Protein AF-A0A157SRA6-F1 (afdb_monomer_lite)

Foldseek 3Di:
DDDPAAEDEPVRCVVPVPVVVVVLQVSQKHFYDYPNHTDDMDGALLNCLPPVCCVVVDPCLQLLNVLLVVLVVVCVVDPHLCPQPPPVPQPDDLLLLLQLVLLCQFAVQPDLVSSLVCCLRPVSSVVSSPHRSNDDDDDSVSSRVSNVVSLLAPSSLVSNVSSCPDPSSVVDPNTDGDVVSSVVSVVRNPDDPPPDPDDDDDDDDDDDDDDDDDDDDDDDDDDDDDDDDDDDDDDDDDDDDDDDDDDDDDPDDDDDDDD

Secondary structure (DSSP, 8-state):
-----EEEEHHHHHHSHHHHHHHHHHHSEEEEEETTEEEEEEE-HHHHHHH-GGGGGS-TT-HHHHHHHHHHHHHHHSS-TTGGGGGG--SS-HHHHHHHHHHHHHHT---HHHHHHHHHH-HHHHHHHT--TTSPPPPHHHHHHHHHHHTTSHHHHHHHHHHHHSHHHHH-SS----HHHHHHHHHHTTS-TT--S--------------------------------------------------------------

pLDDT: mean 70.53, std 24.24, range [26.33, 96.31]

InterPro domains:
  IPR008490 Transposase InsH, N-terminal [PF05598] (54-133)
  IPR036165 YefM-like superfamily [SSF143120] (6-58)

Sequence (259 aa):
MKMDCNTVSVSELNGDTSKILDRVQAAQCIKVTKNGQLCAYVISPARLQRDREYLNYIPATDPLFLLRDALEFQLSKENDPWREVADLGLAVSPRYLAHALLLQLLYSIPSLESLYRQIGVNMAFREFVGIDSGLSLWPYPQFERGAQILCRTRIMVRLGEFALSHPAVCADKELRINESLLDGWRKQGTTDLTQSTSSGVAGSQAESRPLLSLPKPKSKSKPKKKSASGLCDAVAQPPVAVKDGASLQPVIGRYVASR

Radius of gyration: 27.85 Å; chains: 1; bounding box: 86×44×70 Å

Structure (mmCIF, N/CA/C/O backbone):
data_AF-A0A157SRA6-F1
#
_entry.id   AF-A0A157SRA6-F1
#
loop_
_atom_site.group_PDB
_atom_site.id
_atom_site.type_symbol
_atom_site.label_atom_id
_atom_site.label_alt_id
_atom_site.label_comp_id
_atom_site.label_asym_id
_atom_site.label_entity_id
_atom_site.label_seq_id
_atom_site.pdbx_PDB_ins_code
_atom_site.Cartn_x
_atom_site.Cartn_y
_atom_site.Cartn_z
_atom_site.occupancy
_atom_site.B_iso_or_equiv
_atom_site.auth_seq_id
_atom_site.auth_comp_id
_atom_site.auth_asym_id
_atom_site.auth_atom_id
_atom_site.pdbx_PDB_model_num
ATOM 1 N N . MET A 1 1 ? -3.127 -11.154 30.070 1.00 40.56 1 MET A N 1
ATOM 2 C CA . MET A 1 1 ? -2.338 -9.908 30.211 1.00 40.56 1 MET A CA 1
ATOM 3 C C . MET A 1 1 ? -3.246 -8.810 30.747 1.00 40.56 1 MET A C 1
ATOM 5 O O . MET A 1 1 ? -4.312 -8.610 30.179 1.00 40.56 1 MET A O 1
ATOM 9 N N . LYS A 1 2 ? -2.891 -8.139 31.852 1.00 37.72 2 LYS A N 1
ATOM 10 C CA . LYS A 1 2 ? -3.606 -6.928 32.289 1.00 37.72 2 LYS A CA 1
ATOM 11 C C . LYS A 1 2 ? -3.164 -5.786 31.376 1.00 37.72 2 LYS A C 1
ATOM 13 O O . LYS A 1 2 ? -1.984 -5.462 31.334 1.00 37.72 2 LYS A O 1
ATOM 18 N N . MET A 1 3 ? -4.092 -5.256 30.587 1.00 53.28 3 MET A N 1
ATOM 19 C CA . MET A 1 3 ? -3.858 -4.042 29.816 1.00 53.28 3 MET A CA 1
ATOM 20 C C . MET A 1 3 ? -4.147 -2.852 30.724 1.00 53.28 3 MET A C 1
ATOM 22 O O . MET A 1 3 ? -5.287 -2.672 31.150 1.00 53.28 3 MET A O 1
ATOM 26 N N . ASP A 1 4 ? -3.128 -2.050 31.016 1.00 54.44 4 ASP A N 1
ATOM 27 C CA . ASP A 1 4 ? -3.301 -0.761 31.684 1.00 54.44 4 ASP A CA 1
ATOM 28 C C . ASP A 1 4 ? -3.888 0.222 30.664 1.00 54.44 4 ASP A C 1
ATOM 30 O O . ASP A 1 4 ? -3.178 0.946 29.968 1.00 54.44 4 ASP A O 1
ATOM 34 N N . CYS A 1 5 ? -5.204 0.146 30.477 1.00 62.84 5 CYS A N 1
ATOM 35 C CA . CYS A 1 5 ? -5.954 0.956 29.527 1.00 62.84 5 CYS A CA 1
ATOM 36 C C . CYS A 1 5 ? -6.926 1.867 30.278 1.00 62.84 5 CYS A C 1
ATOM 38 O O . CYS A 1 5 ? -7.791 1.404 31.029 1.00 62.84 5 CYS A O 1
ATOM 40 N N . ASN A 1 6 ? -6.817 3.172 30.033 1.00 76.81 6 ASN A N 1
ATOM 41 C CA . ASN A 1 6 ? -7.792 4.140 30.524 1.00 76.81 6 ASN A CA 1
ATOM 42 C C . ASN A 1 6 ? -9.168 3.830 29.925 1.00 76.81 6 ASN A C 1
ATOM 44 O O . ASN A 1 6 ? -9.255 3.443 28.763 1.00 76.81 6 ASN A O 1
ATOM 48 N N . THR A 1 7 ? -10.236 3.985 30.707 1.00 82.31 7 THR A N 1
ATOM 49 C CA . THR A 1 7 ? -11.606 3.699 30.253 1.00 82.31 7 THR A CA 1
ATOM 50 C C . THR A 1 7 ? -12.334 4.991 29.900 1.00 82.31 7 THR A C 1
ATOM 52 O O . THR A 1 7 ? -12.243 5.964 30.641 1.00 82.31 7 THR A O 1
ATOM 55 N N . VAL A 1 8 ? -13.043 4.990 28.774 1.00 85.88 8 VAL A N 1
ATOM 56 C CA . VAL A 1 8 ? -13.812 6.118 28.233 1.00 85.88 8 VAL A CA 1
ATOM 57 C C . VAL A 1 8 ? -15.184 5.610 27.794 1.00 85.88 8 VAL A C 1
ATOM 59 O O . VAL A 1 8 ? -15.298 4.494 27.285 1.00 85.88 8 VAL A O 1
ATOM 62 N N . SER A 1 9 ? -16.239 6.401 27.988 1.00 86.69 9 SER A N 1
ATOM 63 C CA . SER A 1 9 ? -17.582 6.006 27.542 1.00 86.69 9 SER A CA 1
ATOM 64 C C . SER A 1 9 ? -17.807 6.283 26.046 1.00 86.69 9 SER A C 1
ATOM 66 O O . SER A 1 9 ? -17.190 7.176 25.476 1.00 86.69 9 SER A O 1
ATOM 68 N N . VAL A 1 10 ? -18.725 5.569 25.386 1.00 87.06 10 VAL A N 1
ATOM 69 C CA . VAL A 1 10 ? -19.091 5.838 23.977 1.00 87.06 10 VAL A CA 1
ATOM 70 C C . VAL A 1 10 ? -19.626 7.265 23.787 1.00 87.06 10 VAL A C 1
ATOM 72 O O . VAL A 1 10 ? -19.347 7.887 22.765 1.00 87.06 10 VAL A O 1
ATOM 75 N N . SER A 1 11 ? -20.357 7.807 24.765 1.00 83.81 11 SER A N 1
ATOM 76 C CA . SER A 1 11 ? -20.867 9.184 24.708 1.00 83.81 11 SER A CA 1
ATOM 77 C C . SER A 1 11 ? -19.736 10.215 24.754 1.00 83.81 11 SER A C 1
ATOM 79 O O . SER A 1 11 ? -19.749 11.181 23.998 1.00 83.81 11 SER A O 1
ATOM 81 N N . GLU A 1 12 ? -18.727 9.973 25.591 1.00 83.69 12 GLU A N 1
ATOM 82 C CA . GLU A 1 12 ? -17.523 10.804 25.697 1.00 83.69 12 GLU A CA 1
ATOM 83 C C . GLU A 1 12 ? -16.643 10.670 24.446 1.00 83.69 12 GLU A C 1
ATOM 85 O O . GLU A 1 12 ? -16.140 11.666 23.936 1.00 83.69 12 GLU A O 1
ATOM 90 N N . LEU A 1 13 ? -16.546 9.465 23.868 1.00 86.06 13 LEU A N 1
ATOM 91 C CA . LEU A 1 13 ? -15.883 9.247 22.581 1.00 86.06 13 LEU A CA 1
ATOM 92 C C . LEU A 1 13 ? -16.514 10.068 21.459 1.00 86.06 13 LEU A C 1
ATOM 94 O O . LEU A 1 13 ? -15.786 10.615 20.637 1.00 86.06 13 LEU A O 1
ATOM 98 N N . ASN A 1 14 ? -17.842 10.169 21.427 1.00 84.94 14 ASN A N 1
ATOM 99 C CA . ASN A 1 14 ? -18.548 10.930 20.400 1.00 84.94 14 ASN A CA 1
ATOM 100 C C . ASN A 1 14 ? -18.435 12.453 20.606 1.00 84.94 14 ASN A C 1
ATOM 102 O O . ASN A 1 14 ? -18.468 13.199 19.634 1.00 84.94 14 ASN A O 1
ATOM 106 N N . GLY A 1 15 ? -18.304 12.915 21.855 1.00 87.38 15 GLY A N 1
ATOM 107 C CA . GLY A 1 15 ? -18.178 14.340 22.189 1.00 87.38 15 GLY A CA 1
ATOM 108 C C . GLY A 1 15 ? -16.753 14.895 22.093 1.00 87.38 15 GLY A C 1
ATOM 109 O O . GLY A 1 15 ? -16.566 16.032 21.675 1.00 87.38 15 GLY A O 1
ATOM 110 N N . ASP A 1 16 ? -15.743 14.093 22.441 1.00 87.56 16 ASP A N 1
ATOM 111 C CA . ASP A 1 16 ? -14.346 14.523 22.589 1.00 87.56 16 ASP A CA 1
ATOM 112 C C . ASP A 1 16 ? -13.371 13.660 21.761 1.00 87.56 16 ASP A C 1
ATOM 114 O O . ASP A 1 16 ? -12.227 13.423 22.162 1.00 87.56 16 ASP A O 1
ATOM 118 N N . THR A 1 17 ? -13.795 13.189 20.581 1.00 84.56 17 THR A N 1
ATOM 119 C CA . THR A 1 17 ? -13.028 12.224 19.767 1.00 84.56 17 THR A CA 1
ATOM 120 C C . THR A 1 17 ? -11.578 12.659 19.541 1.00 84.56 17 THR A C 1
ATOM 122 O O . THR A 1 17 ? -10.671 11.855 19.730 1.00 84.56 17 THR A O 1
ATOM 125 N N . SER A 1 18 ? -11.336 13.935 19.213 1.00 85.31 18 SER A N 1
ATOM 126 C CA . SER A 1 18 ? -9.980 14.454 18.963 1.00 85.31 18 SER A CA 1
ATOM 127 C C . SER A 1 18 ? -9.070 14.325 20.188 1.00 85.31 18 SER A C 1
ATOM 129 O O . SER A 1 18 ? -7.994 13.746 20.091 1.00 85.31 18 SER A O 1
ATOM 131 N N . LYS A 1 19 ? -9.526 14.779 21.364 1.00 85.38 19 LYS A N 1
ATOM 132 C CA . LYS A 1 19 ? -8.738 14.709 22.608 1.00 85.38 19 LYS A CA 1
ATOM 133 C C . LYS A 1 19 ? -8.466 13.266 23.012 1.00 85.38 19 LYS A C 1
ATOM 135 O O . LYS A 1 19 ? -7.422 12.950 23.576 1.00 85.38 19 LYS A O 1
ATOM 140 N N . ILE A 1 20 ? -9.428 12.382 22.761 1.00 83.94 20 ILE A N 1
ATOM 141 C CA . ILE A 1 20 ? -9.287 10.961 23.064 1.00 83.94 20 ILE A CA 1
ATOM 142 C C . ILE A 1 20 ? -8.264 10.326 22.125 1.00 83.94 20 ILE A C 1
ATOM 144 O O . ILE A 1 20 ? -7.431 9.566 22.605 1.00 83.94 20 ILE A O 1
ATOM 148 N N . LEU A 1 21 ? -8.252 10.669 20.835 1.00 82.88 21 LEU A N 1
ATOM 149 C CA . LEU A 1 21 ? -7.230 10.198 19.896 1.00 82.88 21 LEU A CA 1
ATOM 150 C C . LEU A 1 21 ? -5.825 10.699 20.270 1.00 82.88 21 LEU A C 1
ATOM 152 O O . LEU A 1 21 ? -4.894 9.892 20.293 1.00 82.88 21 LEU A O 1
ATOM 156 N N . ASP A 1 22 ? -5.682 11.961 20.683 1.00 83.12 22 ASP A N 1
ATOM 157 C CA . ASP A 1 22 ? -4.410 12.493 21.202 1.00 83.12 22 ASP A CA 1
ATOM 158 C C . ASP A 1 22 ? -3.946 11.705 22.441 1.00 83.12 22 ASP A C 1
ATOM 160 O O . ASP A 1 22 ? -2.778 11.329 22.582 1.00 83.12 22 ASP A O 1
ATOM 164 N N . ARG A 1 23 ? -4.887 11.363 23.332 1.00 79.88 23 ARG A N 1
ATOM 165 C CA . ARG A 1 23 ? -4.620 10.510 24.498 1.00 79.88 23 ARG A CA 1
ATOM 166 C C . ARG A 1 23 ? -4.262 9.081 24.109 1.00 79.88 23 ARG A C 1
ATOM 168 O O . ARG A 1 23 ? -3.403 8.508 24.768 1.00 79.88 23 ARG A O 1
ATOM 175 N N . VAL A 1 24 ? -4.874 8.490 23.081 1.00 80.94 24 VAL A N 1
ATOM 176 C CA . VAL A 1 24 ? -4.492 7.158 22.573 1.00 80.94 24 VAL A CA 1
ATOM 177 C C . VAL A 1 24 ? -3.045 7.190 22.100 1.00 80.94 24 VAL A C 1
ATOM 179 O O . VAL A 1 24 ? -2.282 6.274 22.408 1.00 80.94 24 VAL A O 1
ATOM 182 N N . GLN A 1 25 ? -2.644 8.254 21.404 1.00 73.81 25 GLN A N 1
ATOM 183 C CA . GLN A 1 25 ? -1.279 8.413 20.917 1.00 73.81 25 GLN A CA 1
ATOM 184 C C . GLN A 1 25 ? -0.254 8.442 22.066 1.00 73.81 25 GLN A C 1
ATOM 186 O O . GLN A 1 25 ? 0.814 7.846 21.927 1.00 73.81 25 GLN A O 1
ATOM 191 N N . ALA A 1 26 ? -0.606 9.025 23.219 1.00 73.31 26 ALA A N 1
ATOM 192 C CA . ALA A 1 26 ? 0.236 9.057 24.421 1.00 73.31 26 ALA A CA 1
ATOM 193 C C . ALA A 1 26 ? 0.157 7.782 25.293 1.00 73.31 26 ALA A C 1
ATOM 195 O O . ALA A 1 26 ? 1.180 7.250 25.717 1.00 73.31 26 ALA A O 1
ATOM 196 N N . ALA A 1 27 ? -1.051 7.281 25.570 1.00 64.12 27 ALA A N 1
ATOM 197 C CA . ALA A 1 27 ? -1.324 6.186 26.512 1.00 64.12 27 ALA A CA 1
ATOM 198 C C . ALA A 1 27 ? -1.291 4.789 25.868 1.00 64.12 27 ALA A C 1
ATOM 200 O O . ALA A 1 27 ? -1.453 3.777 26.548 1.00 64.12 27 ALA A O 1
ATOM 201 N N . GLN A 1 28 ? -1.087 4.718 24.553 1.00 67.00 28 GLN A N 1
ATOM 202 C CA . GLN A 1 28 ? -0.965 3.508 23.740 1.00 67.00 28 GLN A CA 1
ATOM 203 C C . GLN A 1 28 ? -2.219 2.608 23.642 1.00 67.00 28 GLN A C 1
ATOM 205 O O . GLN A 1 28 ? -2.314 1.851 22.677 1.00 67.00 28 GLN A O 1
ATOM 210 N N . CYS A 1 29 ? -3.176 2.663 24.578 1.00 72.50 29 CYS A N 1
ATOM 211 C CA . CYS A 1 29 ? -4.453 1.936 24.524 1.00 72.50 29 CYS A CA 1
ATOM 212 C C . CYS A 1 29 ? -5.529 2.595 25.409 1.00 72.50 29 CYS A C 1
ATOM 214 O O . CYS A 1 29 ? -5.273 2.959 26.558 1.00 72.50 29 CYS A O 1
ATOM 216 N N . ILE A 1 30 ? -6.752 2.708 24.890 1.00 82.94 30 ILE A N 1
ATOM 217 C CA . ILE A 1 30 ? -7.939 3.179 25.608 1.00 82.94 30 ILE A CA 1
ATOM 218 C C . ILE A 1 30 ? -9.068 2.164 25.433 1.00 82.94 30 ILE A C 1
ATOM 220 O O . ILE A 1 30 ? -9.340 1.684 24.335 1.00 82.94 30 ILE A O 1
ATOM 224 N N . LYS A 1 31 ? -9.748 1.848 26.532 1.00 83.00 31 LYS A N 1
ATOM 225 C CA . LYS A 1 31 ? -10.927 0.990 26.582 1.00 83.00 31 LYS A CA 1
ATOM 226 C C . LYS A 1 31 ? -12.184 1.838 26.405 1.00 83.00 31 LYS A C 1
ATOM 228 O O . LYS A 1 31 ? -12.387 2.788 27.152 1.00 83.00 31 LYS A O 1
ATOM 233 N N . VAL A 1 32 ? -13.052 1.470 25.472 1.00 84.56 32 VAL A N 1
ATOM 234 C CA . VAL A 1 32 ? -14.325 2.155 25.222 1.00 84.56 32 VAL A CA 1
ATOM 235 C C . VAL A 1 32 ? -15.476 1.318 25.768 1.00 84.56 32 VAL A C 1
ATOM 237 O O . VAL A 1 32 ? -15.613 0.140 25.424 1.00 84.56 32 VAL A O 1
ATOM 240 N N . THR A 1 33 ? -16.316 1.920 26.611 1.00 83.88 33 THR A N 1
ATOM 241 C CA . THR A 1 33 ? -17.473 1.261 27.228 1.00 83.88 33 THR A CA 1
ATOM 242 C C . THR A 1 33 ? -18.796 1.944 26.884 1.00 83.88 33 THR A C 1
ATOM 244 O O . THR A 1 33 ? -18.895 3.167 26.817 1.00 83.88 33 THR A O 1
ATOM 247 N N . LYS A 1 34 ? -19.861 1.167 26.689 1.00 84.44 34 LYS A N 1
ATOM 248 C CA . LYS A 1 34 ? -21.241 1.660 26.580 1.00 84.44 34 LYS A CA 1
ATOM 249 C C . LYS A 1 34 ? -22.035 1.088 27.742 1.00 84.44 34 LYS A C 1
ATOM 251 O O . LYS A 1 34 ? -22.072 -0.125 27.912 1.00 84.44 34 LYS A O 1
ATOM 256 N N . ASN A 1 35 ? -22.651 1.948 28.550 1.00 84.38 35 ASN A N 1
ATOM 257 C CA . ASN A 1 35 ? -23.440 1.534 29.718 1.00 84.38 35 ASN A CA 1
ATOM 258 C C . ASN A 1 35 ? -22.668 0.586 30.665 1.00 84.38 35 ASN A C 1
ATOM 260 O O . ASN A 1 35 ? -23.204 -0.410 31.138 1.00 84.38 35 ASN A O 1
ATOM 264 N N . GLY A 1 36 ? -21.374 0.852 30.881 1.00 75.25 36 GLY A N 1
ATOM 265 C CA . GLY A 1 36 ? -20.500 0.019 31.720 1.00 75.25 36 GLY A CA 1
ATOM 266 C C . GLY A 1 36 ? -19.985 -1.268 31.060 1.00 75.25 36 GLY A C 1
ATOM 267 O O . GLY A 1 36 ? -19.078 -1.900 31.597 1.00 75.25 36 GLY A O 1
ATOM 268 N N . GLN A 1 37 ? -20.483 -1.634 29.876 1.00 74.19 37 GLN A N 1
ATOM 269 C CA . GLN A 1 37 ? -20.014 -2.795 29.121 1.00 74.19 37 GLN A CA 1
ATOM 270 C C . GLN A 1 37 ? -18.893 -2.409 28.160 1.00 74.19 37 GLN A C 1
ATOM 272 O O . GLN A 1 37 ? -18.947 -1.361 27.526 1.00 74.19 37 GLN A O 1
ATOM 277 N N . LEU A 1 38 ? -17.871 -3.256 28.044 1.00 77.12 38 LEU A N 1
ATOM 278 C CA . LEU A 1 38 ? -16.798 -3.086 27.065 1.00 77.12 38 LEU A CA 1
ATOM 279 C C . LEU A 1 38 ? -17.345 -3.241 25.644 1.00 77.12 38 LEU A C 1
ATOM 281 O O . LEU A 1 38 ? -17.969 -4.251 25.338 1.00 77.12 38 LEU A O 1
ATOM 285 N N . CYS A 1 39 ? -17.074 -2.259 24.786 1.00 73.12 39 CYS A N 1
ATOM 286 C CA . CYS A 1 39 ? -17.522 -2.272 23.395 1.00 73.12 39 CYS A CA 1
ATOM 287 C C . CYS A 1 39 ? -16.371 -2.252 22.390 1.00 73.12 39 CYS A C 1
ATOM 289 O O . CYS A 1 39 ? -16.485 -2.884 21.348 1.00 73.12 39 CYS A O 1
ATOM 291 N N . ALA A 1 40 ? -15.279 -1.539 22.676 1.00 79.12 40 ALA A N 1
ATOM 292 C CA . ALA A 1 40 ? -14.120 -1.487 21.788 1.00 79.12 40 ALA A CA 1
ATOM 293 C C . ALA A 1 40 ? -12.833 -1.161 22.554 1.00 79.12 40 ALA A C 1
ATOM 295 O O . ALA A 1 40 ? -12.872 -0.638 23.669 1.00 79.12 40 ALA A O 1
ATOM 296 N N . TYR A 1 41 ? -11.692 -1.420 21.921 1.00 79.25 41 TYR A N 1
ATOM 297 C CA . TYR A 1 41 ? -10.400 -0.863 22.308 1.00 79.25 41 TYR A CA 1
ATOM 298 C C . TYR A 1 41 ? -9.910 0.056 21.194 1.00 79.25 41 TYR A C 1
ATOM 300 O O . TYR A 1 41 ? -9.989 -0.294 20.020 1.00 79.25 41 TYR A O 1
ATOM 308 N N . VAL A 1 42 ? -9.390 1.221 21.563 1.00 81.56 42 VAL A N 1
ATOM 309 C CA . VAL A 1 42 ? -8.692 2.123 20.647 1.00 81.56 42 VAL A CA 1
ATOM 310 C C . VAL A 1 42 ? -7.218 2.062 21.003 1.00 81.56 42 VAL A C 1
ATOM 312 O O . VAL A 1 42 ? -6.816 2.433 22.105 1.00 81.56 42 VAL A O 1
ATOM 315 N N . ILE A 1 43 ? -6.413 1.538 20.090 1.00 78.56 43 ILE A N 1
ATOM 316 C CA . ILE A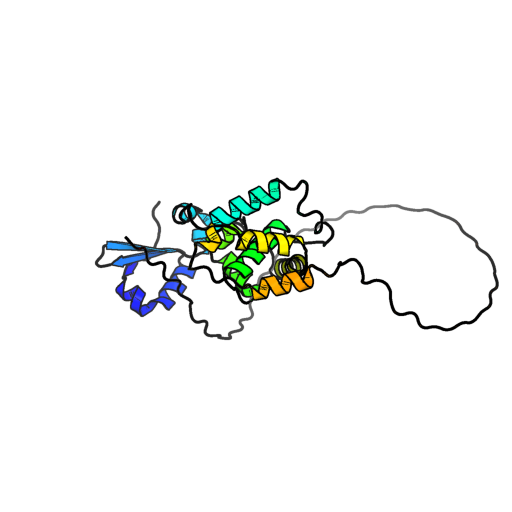 1 43 ? -4.997 1.244 20.317 1.00 78.56 43 ILE A CA 1
ATOM 317 C C . ILE A 1 43 ? -4.178 2.172 19.429 1.00 78.56 43 ILE A C 1
ATOM 319 O O . ILE A 1 43 ? -4.558 2.440 18.289 1.00 78.56 43 ILE A O 1
ATOM 323 N N . SER A 1 44 ? -3.057 2.682 19.942 1.00 75.38 44 SER A N 1
ATOM 324 C CA . SER A 1 44 ? -2.177 3.497 19.109 1.00 75.38 44 SER A CA 1
ATOM 325 C C . SER A 1 44 ? -1.521 2.633 18.029 1.00 75.38 44 SER A C 1
ATOM 327 O O . SER A 1 44 ? -1.140 1.489 18.308 1.00 75.38 44 SER A O 1
ATOM 329 N N . PRO A 1 45 ? -1.298 3.171 16.816 1.00 68.81 45 PRO A N 1
ATOM 330 C CA . PRO A 1 45 ? -0.606 2.437 15.760 1.00 68.81 45 PRO A CA 1
ATOM 331 C C . PRO A 1 45 ? 0.757 1.900 16.216 1.00 68.81 45 PRO A C 1
ATOM 333 O O . PRO A 1 45 ? 1.118 0.780 15.879 1.00 68.81 45 PRO A O 1
ATOM 336 N N . ALA A 1 46 ? 1.483 2.651 17.053 1.00 69.69 46 ALA A N 1
ATOM 337 C CA . ALA A 1 46 ? 2.794 2.258 17.575 1.00 69.69 46 ALA A CA 1
ATOM 338 C C . ALA A 1 46 ? 2.759 1.026 18.499 1.00 69.69 46 ALA A C 1
ATOM 340 O O . ALA A 1 46 ? 3.741 0.290 18.572 1.00 69.69 46 ALA A O 1
ATOM 341 N N . ARG A 1 47 ? 1.655 0.798 19.223 1.00 71.56 47 ARG A N 1
ATOM 342 C CA . ARG A 1 47 ? 1.479 -0.403 20.053 1.00 71.56 47 ARG A CA 1
ATOM 343 C C . ARG A 1 47 ? 0.944 -1.568 19.238 1.00 71.56 47 ARG A C 1
ATOM 345 O O . ARG A 1 47 ? 1.465 -2.667 19.371 1.00 71.56 47 ARG A O 1
ATOM 352 N N . LEU A 1 48 ? -0.013 -1.299 18.349 1.00 68.31 48 LEU A N 1
ATOM 353 C CA . LEU A 1 48 ? -0.541 -2.292 17.414 1.00 68.31 48 LEU A CA 1
ATOM 354 C C . LEU A 1 48 ? 0.586 -2.948 16.596 1.00 68.31 48 LEU A C 1
ATOM 356 O O . LEU A 1 48 ? 0.610 -4.160 16.423 1.00 68.31 48 LEU A O 1
ATOM 360 N N . GLN A 1 49 ? 1.576 -2.149 16.192 1.00 66.12 49 GLN A N 1
ATOM 361 C CA . GLN A 1 49 ? 2.785 -2.584 15.490 1.00 66.12 49 GLN A CA 1
ATOM 362 C C . GLN A 1 49 ? 3.623 -3.637 16.227 1.00 66.12 49 GLN A C 1
ATOM 364 O O . GLN A 1 49 ? 4.289 -4.433 15.568 1.00 66.12 49 GLN A O 1
ATOM 369 N N . ARG A 1 50 ? 3.623 -3.665 17.566 1.00 66.00 50 ARG A N 1
ATOM 370 C CA . ARG A 1 50 ? 4.469 -4.598 18.330 1.00 66.00 50 ARG A CA 1
ATOM 371 C C . ARG A 1 50 ? 3.864 -5.987 18.453 1.00 66.00 50 ARG A C 1
ATOM 373 O O . ARG A 1 50 ? 4.599 -6.963 18.376 1.00 66.00 50 ARG A O 1
ATOM 380 N N . ASP A 1 51 ? 2.551 -6.066 18.638 1.00 64.44 51 ASP A N 1
ATOM 381 C CA . ASP A 1 51 ? 1.936 -7.303 19.119 1.00 64.44 51 ASP A CA 1
ATOM 382 C C . ASP A 1 51 ? 1.517 -8.252 17.977 1.00 64.44 51 ASP A C 1
ATOM 384 O O . ASP A 1 51 ? 1.256 -9.415 18.251 1.00 64.44 51 ASP A O 1
ATOM 388 N N . ARG A 1 52 ? 1.488 -7.807 16.702 1.00 64.69 52 ARG A N 1
ATOM 389 C CA . ARG A 1 52 ? 1.070 -8.549 15.471 1.00 64.69 52 ARG A CA 1
ATOM 390 C C . ARG A 1 52 ? -0.287 -9.267 15.510 1.00 64.69 52 ARG A C 1
ATOM 392 O O . ARG A 1 52 ? -0.814 -9.597 14.453 1.00 64.69 52 ARG A O 1
ATOM 399 N N . GLU A 1 53 ? -0.912 -9.410 16.676 1.00 65.75 53 GLU A N 1
ATOM 400 C CA . GLU A 1 53 ? -2.241 -9.987 16.898 1.00 65.75 53 GLU A CA 1
ATOM 401 C C . GLU A 1 53 ? -3.322 -9.288 16.073 1.00 65.75 53 GLU A C 1
ATOM 403 O O . GLU A 1 53 ? -4.375 -9.867 15.816 1.00 65.75 53 GLU A O 1
ATOM 408 N N . TYR A 1 54 ? -3.056 -8.062 15.613 1.00 64.31 54 TYR A N 1
ATOM 409 C CA . TYR A 1 54 ? -3.982 -7.323 14.774 1.00 64.31 54 TYR A CA 1
ATOM 410 C C . TYR A 1 54 ? -4.230 -7.975 13.410 1.00 64.31 54 TYR A C 1
ATOM 412 O O . TYR A 1 54 ? -5.293 -7.765 12.830 1.00 64.31 54 TYR A O 1
ATOM 420 N N . LEU A 1 55 ? -3.270 -8.757 12.897 1.00 62.84 55 LEU A N 1
ATOM 421 C CA . LEU A 1 55 ? -3.413 -9.468 11.625 1.00 62.84 55 LEU A CA 1
ATOM 422 C C . LEU A 1 55 ? -4.575 -10.469 11.680 1.00 62.84 55 LEU A C 1
ATOM 424 O O . LEU A 1 55 ? -5.218 -10.693 10.665 1.00 62.84 55 LEU A O 1
ATOM 428 N N . ASN A 1 56 ? -4.926 -10.975 12.871 1.00 64.81 56 ASN A N 1
ATOM 429 C CA . ASN A 1 56 ? -6.095 -11.840 13.064 1.00 64.81 56 ASN A CA 1
ATOM 430 C C . ASN A 1 56 ? -7.434 -11.115 12.836 1.00 64.81 56 ASN A C 1
ATOM 432 O O . ASN A 1 56 ? -8.464 -11.773 12.709 1.00 64.81 56 ASN A O 1
ATOM 436 N N . TYR A 1 57 ? -7.442 -9.778 12.819 1.00 63.31 57 TYR A N 1
ATOM 437 C CA . TYR A 1 57 ? -8.643 -8.979 12.557 1.00 63.31 57 TYR A CA 1
ATOM 438 C C . TYR A 1 57 ? -8.752 -8.514 11.105 1.00 63.31 57 TYR A C 1
ATOM 440 O O . TYR A 1 57 ? -9.780 -7.941 10.750 1.00 63.31 57 TYR A O 1
ATOM 448 N N . ILE A 1 58 ? -7.730 -8.742 10.272 1.00 63.66 58 ILE A N 1
ATOM 449 C CA . ILE A 1 58 ? -7.838 -8.505 8.834 1.00 63.66 58 ILE A CA 1
ATOM 450 C C . ILE A 1 58 ? -8.321 -9.811 8.196 1.00 63.66 58 ILE A C 1
ATOM 452 O O . ILE A 1 58 ? -7.637 -10.829 8.318 1.00 63.66 58 ILE A O 1
ATOM 456 N N . PRO A 1 59 ? -9.504 -9.833 7.559 1.00 67.12 59 PRO A N 1
ATOM 457 C CA . PRO A 1 59 ? -9.996 -11.040 6.915 1.00 67.12 59 PRO A CA 1
ATOM 458 C C . PRO A 1 59 ? -8.994 -11.539 5.873 1.00 67.12 59 PRO A C 1
ATOM 460 O O . PRO A 1 59 ? -8.514 -10.764 5.053 1.00 67.12 59 PRO A O 1
ATOM 463 N N . ALA A 1 60 ? -8.731 -12.846 5.841 1.00 65.44 60 ALA A N 1
ATOM 464 C CA . ALA A 1 60 ? -7.867 -13.448 4.818 1.00 65.44 60 ALA A CA 1
ATOM 465 C C . ALA A 1 60 ? -8.399 -13.255 3.379 1.00 65.44 60 ALA A C 1
ATOM 467 O O . ALA A 1 60 ? -7.675 -13.460 2.411 1.00 65.44 60 ALA A O 1
ATOM 468 N N . THR A 1 61 ? -9.669 -12.865 3.239 1.00 67.81 61 THR A N 1
ATOM 469 C CA . THR A 1 61 ? -10.323 -12.521 1.971 1.00 67.81 61 THR A CA 1
ATOM 470 C C . THR A 1 61 ? -10.120 -11.062 1.556 1.00 67.81 61 THR A C 1
ATOM 472 O O . THR A 1 61 ? -10.734 -10.629 0.584 1.00 67.81 61 THR A O 1
ATOM 475 N N . ASP A 1 62 ? -9.324 -10.288 2.296 1.00 77.25 62 ASP A N 1
ATOM 476 C CA . ASP A 1 62 ? -9.015 -8.906 1.942 1.00 77.25 62 ASP A CA 1
ATOM 477 C C . ASP A 1 62 ? -8.286 -8.859 0.580 1.00 77.25 62 ASP A C 1
ATOM 479 O O . ASP A 1 62 ? -7.334 -9.618 0.344 1.00 77.25 62 ASP A O 1
ATOM 483 N N . PRO A 1 63 ? -8.733 -7.996 -0.348 1.00 83.00 63 PRO A N 1
ATOM 484 C CA . PRO A 1 63 ? -8.242 -7.987 -1.718 1.00 83.00 63 PRO A CA 1
ATOM 485 C C . PRO A 1 63 ? -6.758 -7.643 -1.825 1.00 83.00 63 PRO A C 1
ATOM 487 O O . PRO A 1 63 ? -6.115 -8.103 -2.770 1.00 83.00 63 PRO A O 1
ATOM 490 N N . LEU A 1 64 ? -6.180 -6.911 -0.865 1.00 86.25 64 LEU A N 1
ATOM 491 C CA . LEU A 1 64 ? -4.742 -6.652 -0.842 1.00 86.25 64 LEU A CA 1
ATOM 492 C C . LEU A 1 64 ? -3.944 -7.915 -0.544 1.00 86.25 64 LEU A C 1
ATOM 494 O O . LEU A 1 64 ? -2.915 -8.137 -1.175 1.00 86.25 64 LEU A O 1
ATOM 498 N N . PHE A 1 65 ? -4.411 -8.765 0.368 1.00 84.50 65 PHE A N 1
ATOM 499 C CA . PHE A 1 65 ? -3.724 -10.018 0.686 1.00 84.50 65 PHE A CA 1
ATOM 500 C C . PHE A 1 65 ? -3.759 -10.973 -0.504 1.00 84.50 65 PHE A C 1
ATOM 502 O O . PHE A 1 65 ? -2.715 -11.465 -0.928 1.00 84.50 65 PHE A O 1
ATOM 509 N N . LEU A 1 66 ? -4.935 -11.133 -1.116 1.00 87.31 66 LEU A N 1
ATOM 510 C CA . LEU A 1 66 ? -5.093 -11.952 -2.319 1.00 87.31 66 LEU A CA 1
ATOM 511 C C . LEU A 1 66 ? -4.235 -11.434 -3.480 1.00 87.31 66 LEU A C 1
ATOM 513 O O . LEU A 1 66 ? -3.600 -12.218 -4.184 1.00 87.31 66 LEU A O 1
ATOM 517 N N . LEU A 1 67 ? -4.197 -10.114 -3.676 1.00 90.81 67 LEU A N 1
ATOM 518 C CA . LEU A 1 67 ? -3.377 -9.500 -4.712 1.00 90.81 67 LEU A CA 1
ATOM 519 C C . LEU A 1 67 ? -1.880 -9.671 -4.431 1.00 90.81 67 LEU A C 1
ATOM 521 O O . LEU A 1 67 ? -1.127 -9.960 -5.359 1.00 90.81 67 LEU A O 1
ATOM 525 N N . ARG A 1 68 ? -1.436 -9.498 -3.182 1.00 90.56 68 ARG A N 1
ATOM 526 C CA . ARG A 1 68 ? -0.034 -9.690 -2.792 1.00 90.56 68 ARG A CA 1
ATOM 527 C C . ARG A 1 68 ? 0.414 -11.107 -3.112 1.00 90.56 68 ARG A C 1
ATOM 529 O O . ARG A 1 68 ? 1.413 -11.273 -3.801 1.00 90.56 68 ARG A O 1
ATOM 536 N N . ASP A 1 69 ? -0.336 -12.114 -2.677 1.00 90.62 69 ASP A N 1
ATOM 537 C CA . ASP A 1 69 ? 0.011 -13.514 -2.932 1.00 90.62 69 ASP A CA 1
ATOM 538 C C . ASP A 1 69 ? 0.082 -13.806 -4.436 1.00 90.62 69 ASP A C 1
ATOM 540 O O . ASP A 1 69 ? 1.010 -14.469 -4.906 1.00 90.62 69 ASP A O 1
ATOM 544 N N . ALA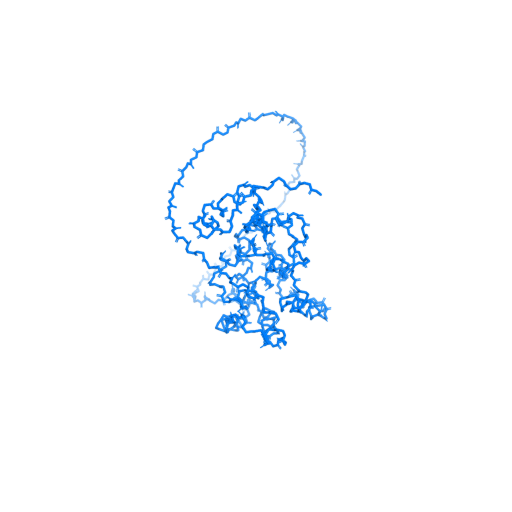 A 1 70 ? -0.844 -13.245 -5.217 1.00 92.31 70 ALA A N 1
ATOM 545 C CA . ALA A 1 70 ? -0.829 -13.362 -6.669 1.00 92.31 70 ALA A CA 1
ATOM 546 C C . ALA A 1 70 ? 0.385 -12.667 -7.313 1.00 92.31 70 ALA A C 1
ATOM 548 O O . ALA A 1 70 ? 0.999 -13.238 -8.216 1.00 92.31 70 ALA A O 1
ATOM 549 N N . LEU A 1 71 ? 0.755 -11.467 -6.855 1.00 93.00 71 LEU A N 1
ATOM 550 C CA . LEU A 1 71 ? 1.933 -10.728 -7.325 1.00 93.00 71 LEU A CA 1
ATOM 551 C C . LEU A 1 71 ? 3.221 -11.491 -7.030 1.00 93.00 71 LEU A C 1
ATOM 553 O O . LEU A 1 71 ? 4.056 -11.658 -7.916 1.00 93.00 71 LEU A O 1
ATOM 557 N N . GLU A 1 72 ? 3.371 -11.992 -5.807 1.00 91.31 72 GLU A N 1
ATOM 558 C CA . GLU A 1 72 ? 4.538 -12.772 -5.402 1.00 91.31 72 GLU A CA 1
ATOM 559 C C . GLU A 1 72 ? 4.640 -14.077 -6.183 1.00 91.31 72 GLU A C 1
ATOM 561 O O . GLU A 1 72 ? 5.719 -14.443 -6.654 1.00 91.31 72 GLU A O 1
ATOM 566 N N . PHE A 1 73 ? 3.511 -14.752 -6.398 1.00 91.44 73 PHE A N 1
ATOM 567 C CA . PHE A 1 73 ? 3.461 -15.936 -7.240 1.00 91.44 73 PHE A CA 1
ATOM 568 C C . PHE A 1 73 ? 3.876 -15.629 -8.684 1.00 91.44 73 PHE A C 1
ATOM 570 O O . PHE A 1 73 ? 4.670 -16.379 -9.250 1.00 91.44 73 PHE A O 1
ATOM 577 N N . GLN A 1 74 ? 3.406 -14.529 -9.280 1.00 90.12 74 GLN A N 1
ATOM 578 C CA . GLN A 1 74 ? 3.850 -14.117 -10.618 1.00 90.12 74 GLN A CA 1
ATOM 579 C C . GLN A 1 74 ? 5.347 -13.806 -10.654 1.00 90.12 74 GLN A C 1
ATOM 581 O O . GLN A 1 74 ? 6.056 -14.342 -11.502 1.00 90.12 74 GLN A O 1
ATOM 586 N N . LEU A 1 75 ? 5.845 -13.011 -9.704 1.00 89.00 75 LEU A N 1
ATOM 587 C CA . LEU A 1 75 ? 7.260 -12.652 -9.617 1.00 89.00 75 LEU A CA 1
ATOM 588 C C . LEU A 1 75 ? 8.153 -13.888 -9.438 1.00 89.00 75 LEU A C 1
ATOM 590 O O . LEU A 1 75 ? 9.230 -13.943 -10.018 1.00 89.00 75 LEU A O 1
ATOM 594 N N . SER A 1 76 ? 7.699 -14.903 -8.695 1.00 87.44 76 SER A N 1
ATOM 595 C CA . SER A 1 76 ? 8.445 -16.155 -8.497 1.00 87.44 76 SER A CA 1
ATOM 596 C C . SER A 1 76 ? 8.581 -17.031 -9.747 1.00 87.44 76 SER A C 1
ATOM 598 O O . SER A 1 76 ? 9.451 -17.898 -9.786 1.00 87.44 76 SER A O 1
ATOM 600 N N . LYS A 1 77 ? 7.737 -16.827 -10.769 1.00 87.44 77 LYS A N 1
ATOM 601 C CA . LYS A 1 77 ? 7.840 -17.544 -12.051 1.00 87.44 77 LYS A CA 1
ATOM 602 C C . LYS A 1 77 ? 8.906 -16.951 -12.965 1.00 87.44 77 LYS A C 1
ATOM 604 O O . LYS A 1 77 ? 9.356 -17.625 -13.890 1.00 87.44 77 LYS A O 1
ATOM 609 N N . GLU A 1 78 ? 9.280 -15.696 -12.742 1.00 85.50 78 GLU A N 1
ATOM 610 C CA . GLU A 1 78 ? 10.351 -15.042 -13.479 1.00 85.50 78 GLU A CA 1
ATOM 611 C C . GLU A 1 78 ? 11.702 -15.399 -12.839 1.00 85.50 78 GLU A C 1
ATOM 613 O O . GLU A 1 78 ? 11.862 -15.340 -11.624 1.00 85.50 78 GLU A O 1
ATOM 618 N N . ASN A 1 79 ? 12.698 -15.766 -13.655 1.00 75.31 79 ASN A N 1
ATOM 619 C CA . ASN A 1 79 ? 14.027 -16.144 -13.148 1.00 75.31 79 ASN A CA 1
ATOM 620 C C . ASN A 1 79 ? 14.715 -15.000 -12.380 1.00 75.31 79 ASN A C 1
ATOM 622 O O . ASN A 1 79 ? 15.468 -15.251 -11.443 1.00 75.31 79 ASN A O 1
ATOM 626 N N . ASP A 1 80 ? 14.489 -13.755 -12.812 1.00 83.75 80 ASP A N 1
ATOM 627 C CA . ASP A 1 80 ? 15.007 -12.542 -12.176 1.00 83.75 80 ASP A CA 1
ATOM 628 C C . ASP A 1 80 ? 14.165 -11.325 -12.615 1.00 83.75 80 ASP A C 1
ATOM 630 O O . ASP A 1 80 ? 14.559 -10.599 -13.536 1.00 83.75 80 ASP A O 1
ATOM 634 N N . PRO A 1 81 ? 12.983 -11.106 -12.007 1.00 83.62 81 PRO A N 1
ATOM 635 C CA . PRO A 1 81 ? 12.084 -10.023 -12.414 1.00 83.62 81 PRO A CA 1
ATOM 636 C C . PRO A 1 81 ? 12.726 -8.641 -12.231 1.00 83.62 81 PRO A C 1
ATOM 638 O O . PRO A 1 81 ? 12.424 -7.696 -12.955 1.00 83.62 81 PRO A O 1
ATOM 641 N N . TRP A 1 82 ? 13.666 -8.509 -11.292 1.00 88.44 82 TRP A N 1
ATOM 642 C CA . TRP A 1 82 ? 14.279 -7.231 -10.931 1.00 88.44 82 TRP A CA 1
ATOM 643 C C . TRP A 1 82 ? 15.576 -6.932 -11.689 1.00 88.44 82 TRP A C 1
ATOM 645 O O . TRP A 1 82 ? 16.201 -5.902 -11.434 1.00 88.44 82 TRP A O 1
ATOM 655 N N . ARG A 1 83 ? 15.962 -7.773 -12.655 1.00 86.06 83 ARG A N 1
ATOM 656 C CA . ARG A 1 83 ? 17.173 -7.590 -13.466 1.00 86.06 83 ARG A CA 1
ATOM 657 C C . ARG A 1 83 ? 17.261 -6.213 -14.117 1.00 86.06 83 ARG A C 1
ATOM 659 O O . ARG A 1 83 ? 18.320 -5.599 -14.102 1.00 86.06 83 ARG A O 1
ATOM 666 N N . GLU A 1 84 ? 16.149 -5.719 -14.660 1.00 81.19 84 GLU A N 1
ATOM 667 C CA . GLU A 1 84 ? 16.074 -4.414 -15.338 1.00 81.19 84 GLU A CA 1
ATOM 668 C C . GLU A 1 84 ? 16.380 -3.230 -14.404 1.00 81.19 84 GLU A C 1
ATOM 670 O O . GLU A 1 84 ? 16.717 -2.144 -14.869 1.00 81.19 84 GLU A O 1
ATOM 675 N N . VAL A 1 85 ? 16.250 -3.427 -13.088 1.00 85.81 85 VAL A N 1
ATOM 676 C CA . VAL A 1 85 ? 16.372 -2.366 -12.079 1.00 85.81 85 VAL A CA 1
ATOM 677 C C . VAL A 1 85 ? 17.527 -2.583 -11.104 1.00 85.81 85 VAL A C 1
ATOM 679 O O . VAL A 1 85 ? 17.752 -1.741 -10.234 1.00 85.81 85 VAL A O 1
ATOM 682 N N . ALA A 1 86 ? 18.278 -3.677 -11.254 1.00 85.12 86 ALA A N 1
ATOM 683 C CA . ALA A 1 86 ? 19.393 -4.032 -10.380 1.00 85.12 86 ALA A CA 1
ATOM 684 C C . ALA A 1 86 ? 20.496 -2.955 -10.373 1.00 85.12 86 ALA A C 1
ATOM 686 O O . ALA A 1 86 ? 21.013 -2.603 -9.313 1.00 85.12 86 ALA A O 1
ATOM 687 N N . ASP A 1 87 ? 20.784 -2.366 -11.536 1.00 84.88 87 ASP A N 1
ATOM 688 C CA . ASP A 1 87 ? 21.860 -1.380 -11.709 1.00 84.88 87 ASP A CA 1
ATOM 689 C C . ASP A 1 87 ? 21.446 0.060 -11.353 1.00 84.88 87 ASP A C 1
ATOM 691 O O . ASP A 1 87 ? 22.265 0.978 -11.385 1.00 84.88 87 ASP A O 1
ATOM 695 N N . LEU A 1 88 ? 20.185 0.287 -10.968 1.00 84.25 88 LEU A N 1
ATOM 696 C CA . LEU A 1 88 ? 19.652 1.630 -10.700 1.00 84.25 88 LEU A CA 1
ATOM 697 C C . LEU A 1 88 ? 20.051 2.196 -9.325 1.00 84.25 88 LEU A C 1
ATOM 699 O O . LEU A 1 88 ? 19.630 3.297 -8.965 1.00 84.25 88 LEU A O 1
ATOM 703 N N . GLY A 1 89 ? 20.856 1.467 -8.543 1.00 84.12 89 GLY A N 1
ATOM 704 C CA . GLY A 1 89 ? 21.389 1.945 -7.262 1.00 84.12 89 GLY A CA 1
ATOM 705 C C . GLY A 1 89 ? 20.305 2.233 -6.218 1.00 84.12 89 GLY A C 1
ATOM 706 O O . GLY A 1 89 ? 20.421 3.181 -5.436 1.00 84.12 89 GLY A O 1
ATOM 707 N N . LEU A 1 90 ? 19.225 1.448 -6.227 1.00 89.12 90 LEU A N 1
ATOM 708 C CA . LEU A 1 90 ? 18.092 1.624 -5.323 1.00 89.12 90 LEU A CA 1
ATOM 709 C C . LEU A 1 90 ? 18.494 1.278 -3.882 1.00 89.12 90 LEU A C 1
ATOM 711 O O . LEU A 1 90 ? 18.938 0.172 -3.590 1.00 89.12 90 LEU A O 1
ATOM 715 N N . ALA A 1 91 ? 18.312 2.233 -2.967 1.00 90.25 91 ALA A N 1
ATOM 716 C CA . ALA A 1 91 ? 18.590 2.036 -1.540 1.00 90.25 91 ALA A CA 1
ATOM 717 C C . ALA A 1 91 ? 17.523 1.177 -0.834 1.00 90.25 91 ALA A C 1
ATOM 719 O O . ALA A 1 91 ? 17.791 0.563 0.196 1.00 90.25 91 ALA A O 1
ATOM 720 N N . VAL A 1 92 ? 16.310 1.142 -1.390 1.00 91.12 92 VAL A N 1
ATOM 721 C CA . VAL A 1 92 ? 15.190 0.317 -0.927 1.00 91.12 92 VAL A CA 1
ATOM 722 C C . VAL A 1 92 ? 14.970 -0.799 -1.942 1.00 91.12 92 VAL A C 1
ATOM 724 O O . VAL A 1 92 ? 15.082 -0.559 -3.143 1.00 91.12 92 VAL A O 1
ATOM 727 N N . SER A 1 93 ? 14.641 -2.006 -1.470 1.00 92.25 93 SER A N 1
ATOM 728 C CA . SER A 1 93 ? 14.374 -3.140 -2.362 1.00 92.25 93 SER A CA 1
ATOM 729 C C . SER A 1 93 ? 13.307 -2.777 -3.409 1.00 92.25 93 SER A C 1
ATOM 731 O O . SER A 1 93 ? 12.241 -2.274 -3.027 1.00 92.25 93 SER A O 1
ATOM 733 N N . PRO A 1 94 ? 13.541 -3.078 -4.701 1.00 92.44 94 PRO A N 1
ATOM 734 C CA . PRO A 1 94 ? 12.567 -2.844 -5.765 1.00 92.44 94 PRO A CA 1
ATOM 735 C C . PRO A 1 94 ? 11.204 -3.473 -5.472 1.00 92.44 94 PRO A C 1
ATOM 737 O O . PRO A 1 94 ? 10.172 -2.866 -5.738 1.00 92.44 94 PRO A O 1
ATOM 740 N N . ARG A 1 95 ? 11.201 -4.647 -4.825 1.00 93.00 95 ARG A N 1
ATOM 741 C CA . ARG A 1 95 ? 9.985 -5.353 -4.406 1.00 93.00 95 ARG A CA 1
ATOM 742 C C . ARG A 1 95 ? 9.122 -4.521 -3.458 1.00 93.00 95 ARG A C 1
ATOM 744 O O . ARG A 1 95 ? 7.911 -4.456 -3.636 1.00 93.00 95 ARG A O 1
ATOM 751 N N . TYR A 1 96 ? 9.723 -3.865 -2.468 1.00 93.81 96 TYR A N 1
ATOM 752 C CA . TYR A 1 96 ? 8.977 -3.032 -1.520 1.00 93.81 96 TYR A CA 1
ATOM 753 C C . TYR A 1 96 ? 8.444 -1.759 -2.178 1.00 93.81 96 TYR A C 1
ATOM 755 O O . TYR A 1 96 ? 7.301 -1.365 -1.957 1.00 93.81 96 TYR A O 1
ATOM 763 N N . LEU A 1 97 ? 9.261 -1.132 -3.024 1.00 95.44 97 LEU A N 1
ATOM 764 C CA . LEU A 1 97 ? 8.864 0.058 -3.771 1.00 95.44 97 LEU A CA 1
ATOM 765 C C . LEU A 1 97 ? 7.721 -0.241 -4.750 1.00 95.44 97 LEU A C 1
ATOM 767 O O . LEU A 1 97 ? 6.795 0.559 -4.850 1.00 95.44 97 LEU A O 1
ATOM 771 N N . ALA A 1 98 ? 7.749 -1.395 -5.422 1.00 95.31 98 ALA A N 1
ATOM 772 C CA . ALA A 1 98 ? 6.696 -1.806 -6.344 1.00 95.31 98 ALA A CA 1
ATOM 773 C C . ALA A 1 98 ? 5.354 -1.959 -5.625 1.00 95.31 98 ALA A C 1
ATOM 775 O O . ALA A 1 98 ? 4.379 -1.330 -6.027 1.00 95.31 98 ALA A O 1
ATOM 776 N N . HIS A 1 99 ? 5.303 -2.705 -4.517 1.00 95.31 99 HIS A N 1
ATOM 777 C CA . HIS A 1 99 ? 4.071 -2.831 -3.733 1.00 95.31 99 HIS A CA 1
ATOM 778 C C . HIS A 1 99 ? 3.584 -1.479 -3.198 1.00 95.31 99 HIS A C 1
ATOM 780 O O . HIS A 1 99 ? 2.392 -1.188 -3.251 1.00 95.31 99 HIS A O 1
ATOM 786 N N . ALA A 1 100 ? 4.488 -0.608 -2.743 1.00 95.75 100 ALA A N 1
ATOM 787 C CA . ALA A 1 100 ? 4.106 0.734 -2.312 1.00 95.75 100 ALA A CA 1
ATOM 788 C C . ALA A 1 100 ? 3.475 1.548 -3.458 1.00 95.75 100 ALA A C 1
ATOM 790 O O . ALA A 1 100 ? 2.428 2.165 -3.277 1.00 95.75 100 ALA A O 1
ATOM 791 N N . LEU A 1 101 ? 4.062 1.520 -4.656 1.00 96.31 101 LEU A N 1
ATOM 792 C CA . LEU A 1 101 ? 3.504 2.192 -5.831 1.00 96.31 101 LEU A CA 1
ATOM 793 C C . LEU A 1 101 ? 2.161 1.583 -6.261 1.00 96.31 101 LEU A C 1
ATOM 795 O O . LEU A 1 101 ? 1.255 2.324 -6.638 1.00 96.31 101 LEU A O 1
ATOM 799 N N . LEU A 1 102 ? 1.982 0.264 -6.146 1.00 95.81 102 LEU A N 1
ATOM 800 C CA . LEU A 1 102 ? 0.687 -0.375 -6.393 1.00 95.81 102 LEU A CA 1
ATOM 801 C C . LEU A 1 102 ? -0.388 0.122 -5.420 1.00 95.81 102 LEU A C 1
ATOM 803 O O . LEU A 1 102 ? -1.501 0.398 -5.854 1.00 95.81 102 LEU A O 1
ATOM 807 N N . LEU A 1 103 ? -0.072 0.339 -4.139 1.00 94.50 103 LEU A N 1
ATOM 808 C CA . LEU A 1 103 ? -1.020 0.974 -3.211 1.00 94.50 103 LEU A CA 1
ATOM 809 C C . LEU A 1 103 ? -1.408 2.383 -3.669 1.00 94.50 103 LEU A C 1
ATOM 811 O O . LEU A 1 103 ? -2.572 2.769 -3.558 1.00 94.50 103 LEU A O 1
ATOM 815 N N . GLN A 1 104 ? -0.456 3.144 -4.214 1.00 95.25 104 GLN A N 1
ATOM 816 C CA . GLN A 1 104 ? -0.743 4.463 -4.772 1.00 95.25 104 GLN A CA 1
ATOM 817 C C . GLN A 1 104 ? -1.761 4.390 -5.915 1.00 95.25 104 GLN A C 1
ATOM 819 O O . GLN A 1 104 ? -2.675 5.215 -5.972 1.00 95.25 104 GLN A O 1
ATOM 824 N N . LEU A 1 105 ? -1.612 3.390 -6.788 1.00 94.44 105 LEU A N 1
ATOM 825 C CA . LEU A 1 105 ? -2.512 3.120 -7.905 1.00 94.44 105 LEU A CA 1
ATOM 826 C C . LEU A 1 105 ? -3.904 2.675 -7.430 1.00 94.44 105 LEU A C 1
ATOM 828 O O . LEU A 1 105 ? -4.901 3.214 -7.901 1.00 94.44 105 LEU A O 1
ATOM 832 N N . LEU A 1 106 ? -3.979 1.728 -6.493 1.00 90.69 106 LEU A N 1
ATOM 833 C CA . LEU A 1 106 ? -5.230 1.095 -6.048 1.00 90.69 106 LEU A CA 1
ATOM 834 C C . LEU A 1 106 ? -6.099 1.996 -5.159 1.00 90.69 106 LEU A C 1
ATOM 836 O O . LEU A 1 106 ? -7.320 1.854 -5.146 1.00 90.69 106 LEU A O 1
ATOM 840 N N . TYR A 1 107 ? -5.481 2.922 -4.419 1.00 90.81 107 TYR A N 1
ATOM 841 C CA . TYR A 1 107 ? -6.178 3.826 -3.495 1.00 90.81 107 TYR A CA 1
ATOM 842 C C . TYR A 1 107 ? -6.174 5.294 -3.933 1.00 90.81 107 TYR A C 1
ATOM 844 O O . TYR A 1 107 ? -6.621 6.154 -3.173 1.00 90.81 107 TYR A O 1
ATOM 852 N N . SER A 1 108 ? -5.679 5.605 -5.136 1.00 91.88 108 SER A N 1
ATOM 853 C CA . SER A 1 108 ? -5.565 6.980 -5.646 1.00 91.88 108 SER A CA 1
ATOM 854 C C . SER A 1 108 ? -4.853 7.920 -4.670 1.00 91.88 108 SER A C 1
ATOM 856 O O . SER A 1 108 ? -5.268 9.062 -4.459 1.00 91.88 108 SER A O 1
ATOM 858 N N . ILE A 1 109 ? -3.777 7.444 -4.041 1.00 91.75 109 ILE A N 1
ATOM 859 C CA . ILE A 1 109 ? -3.053 8.245 -3.052 1.00 91.75 109 ILE A CA 1
ATOM 860 C C . ILE A 1 109 ? -2.324 9.387 -3.786 1.00 91.75 109 ILE A C 1
ATOM 862 O O . ILE A 1 109 ? -1.548 9.130 -4.712 1.00 91.75 109 ILE A O 1
ATOM 866 N N . PRO A 1 110 ? -2.541 10.657 -3.392 1.00 89.00 110 PRO A N 1
ATOM 867 C CA . PRO A 1 110 ? -2.169 11.803 -4.222 1.00 89.00 110 PRO A CA 1
ATOM 868 C C . PRO A 1 110 ? -0.662 12.079 -4.278 1.00 89.00 110 PRO A C 1
ATOM 870 O O . PRO A 1 110 ? -0.195 12.707 -5.224 1.00 89.00 110 PRO A O 1
ATOM 873 N N . SER A 1 111 ? 0.112 11.645 -3.280 1.00 93.69 111 SER A N 1
ATOM 874 C CA . SER A 1 111 ? 1.548 11.933 -3.196 1.00 93.69 111 SER A CA 1
ATOM 875 C C . SER A 1 111 ? 2.338 10.800 -2.543 1.00 93.69 111 SER A C 1
ATOM 877 O O . SER A 1 111 ? 1.797 10.032 -1.744 1.00 93.69 111 SER A O 1
ATOM 879 N N . LEU A 1 112 ? 3.641 10.734 -2.843 1.00 95.38 112 LEU A N 1
ATOM 880 C CA . LEU A 1 112 ? 4.566 9.779 -2.221 1.00 95.38 112 LEU A CA 1
ATOM 881 C C . LEU A 1 112 ? 4.715 10.018 -0.713 1.00 95.38 112 LEU A C 1
ATOM 883 O O . LEU A 1 112 ? 4.842 9.057 0.040 1.00 95.38 112 LEU A O 1
ATOM 887 N N . GLU A 1 113 ? 4.632 11.268 -0.252 1.00 94.19 113 GLU A N 1
ATOM 888 C CA . GLU A 1 113 ? 4.629 11.586 1.181 1.00 94.19 113 GLU A CA 1
ATOM 889 C C . GLU A 1 113 ? 3.391 11.011 1.883 1.00 94.19 113 GLU A C 1
ATOM 891 O O . GLU A 1 113 ? 3.501 10.379 2.937 1.00 94.19 113 GLU A O 1
ATOM 896 N N . SER A 1 114 ? 2.209 11.178 1.279 1.00 92.50 114 SER A N 1
ATOM 897 C CA . SER A 1 114 ? 0.965 10.617 1.814 1.00 92.50 114 SER A CA 1
ATOM 898 C C . SER A 1 114 ? 1.005 9.092 1.806 1.00 92.50 114 SER A C 1
ATOM 900 O O . SER A 1 114 ? 0.649 8.467 2.803 1.00 92.50 114 SER A O 1
ATOM 902 N N . LEU A 1 115 ? 1.511 8.490 0.728 1.00 94.25 115 LEU A N 1
ATOM 903 C CA . LEU A 1 115 ? 1.713 7.046 0.620 1.00 94.25 115 LEU A CA 1
ATOM 904 C C . LEU A 1 115 ? 2.639 6.528 1.723 1.00 94.25 115 LEU A C 1
ATOM 906 O O . LEU A 1 115 ? 2.274 5.611 2.454 1.00 94.25 115 LEU A O 1
ATOM 910 N N . TYR A 1 116 ? 3.806 7.149 1.889 1.00 94.06 116 TYR A N 1
ATOM 911 C CA . TYR A 1 116 ? 4.779 6.784 2.913 1.00 94.06 116 TYR A CA 1
ATOM 912 C C . TYR A 1 116 ? 4.175 6.870 4.322 1.00 94.06 116 TYR A C 1
ATOM 914 O O . TYR A 1 116 ? 4.306 5.946 5.128 1.00 94.06 116 TYR A O 1
ATOM 922 N N . ARG A 1 117 ? 3.441 7.952 4.608 1.00 89.81 117 ARG A N 1
ATOM 923 C CA . ARG A 1 117 ? 2.739 8.133 5.883 1.00 89.81 117 ARG A CA 1
ATOM 924 C C . ARG A 1 117 ? 1.672 7.061 6.099 1.00 89.81 117 ARG A C 1
ATOM 926 O O . ARG A 1 117 ? 1.583 6.510 7.194 1.00 89.81 117 ARG A O 1
ATOM 933 N N . GLN A 1 118 ? 0.884 6.744 5.072 1.00 89.00 118 GLN A N 1
ATOM 934 C CA . GLN A 1 118 ? -0.158 5.724 5.152 1.00 89.00 118 GLN A CA 1
ATOM 935 C C . GLN A 1 118 ? 0.424 4.327 5.361 1.00 89.00 118 GLN A C 1
ATOM 937 O O . GLN A 1 118 ? -0.105 3.604 6.191 1.00 89.00 118 GLN A O 1
ATOM 942 N N . ILE A 1 119 ? 1.544 3.967 4.731 1.00 90.44 119 ILE A N 1
ATOM 943 C CA . ILE A 1 119 ? 2.247 2.701 5.013 1.00 90.44 119 ILE A CA 1
ATOM 944 C C . ILE A 1 119 ? 2.714 2.650 6.479 1.00 90.44 119 ILE A C 1
ATOM 946 O O . ILE A 1 119 ? 2.672 1.603 7.122 1.00 90.44 119 ILE A O 1
ATOM 950 N N . GLY A 1 120 ? 3.130 3.787 7.044 1.00 84.25 120 GLY A N 1
ATOM 951 C CA . GLY A 1 120 ? 3.571 3.863 8.439 1.00 84.25 120 GLY A CA 1
ATOM 952 C C . GLY A 1 120 ? 2.452 3.656 9.465 1.00 84.25 120 GLY A C 1
ATOM 953 O O . GLY A 1 120 ? 2.720 3.192 10.576 1.00 84.25 120 GLY A O 1
ATOM 954 N N . VAL A 1 121 ? 1.210 3.987 9.106 1.00 79.69 121 VAL A N 1
ATOM 955 C CA . VAL A 1 121 ? 0.059 3.994 10.027 1.00 79.69 121 VAL A CA 1
ATOM 956 C C . VAL A 1 121 ? -0.922 2.855 9.749 1.00 79.69 121 VAL A C 1
ATOM 958 O O . VAL A 1 121 ? -1.459 2.275 10.691 1.00 79.69 121 VAL A O 1
ATOM 961 N N . ASN A 1 122 ? -1.156 2.520 8.483 1.00 83.19 122 ASN A N 1
ATOM 962 C CA . ASN A 1 122 ? -2.075 1.476 8.061 1.00 83.19 122 ASN A CA 1
ATOM 963 C C . ASN A 1 122 ? -1.350 0.130 8.023 1.00 83.19 122 ASN A C 1
ATOM 965 O O . ASN A 1 122 ? -0.484 -0.117 7.183 1.00 83.19 122 ASN A O 1
ATOM 969 N N . MET A 1 123 ? -1.737 -0.759 8.934 1.00 79.94 123 MET A N 1
ATOM 970 C CA . MET A 1 123 ? -1.099 -2.061 9.037 1.00 79.94 123 MET A CA 1
ATOM 971 C C . MET A 1 123 ? -1.372 -2.979 7.843 1.00 79.94 123 MET A C 1
ATOM 973 O O . MET A 1 123 ? -0.498 -3.770 7.502 1.00 79.94 123 MET A O 1
ATOM 977 N N . ALA A 1 124 ? -2.537 -2.872 7.195 1.00 82.69 124 ALA A N 1
ATOM 978 C CA . ALA A 1 124 ? -2.834 -3.651 5.994 1.00 82.69 124 ALA A CA 1
ATOM 979 C C . ALA A 1 124 ? -1.910 -3.234 4.844 1.00 82.69 124 ALA A C 1
ATOM 981 O O . ALA A 1 124 ? -1.371 -4.080 4.142 1.00 82.69 124 ALA A O 1
ATOM 982 N N . PHE A 1 125 ? -1.639 -1.932 4.708 1.00 88.81 125 PHE A N 1
ATOM 983 C CA . PHE A 1 125 ? -0.704 -1.421 3.700 1.00 88.81 125 PHE A CA 1
ATOM 984 C C . PHE A 1 125 ? 0.723 -1.864 3.994 1.00 88.81 125 PHE A C 1
ATOM 986 O O . PHE A 1 125 ? 1.464 -2.236 3.090 1.00 88.81 125 PHE A O 1
ATOM 993 N N . ARG A 1 126 ? 1.108 -1.849 5.268 1.00 88.19 126 ARG A N 1
ATOM 994 C CA . ARG A 1 126 ? 2.428 -2.303 5.695 1.00 88.19 126 ARG A CA 1
ATOM 995 C C . ARG A 1 126 ? 2.646 -3.786 5.413 1.00 88.19 126 ARG A C 1
ATOM 997 O O . ARG A 1 126 ? 3.683 -4.152 4.862 1.00 88.19 126 ARG A O 1
ATOM 1004 N N . GLU A 1 127 ? 1.648 -4.603 5.736 1.00 85.94 127 GLU A N 1
ATOM 1005 C CA . GLU A 1 127 ? 1.655 -6.032 5.442 1.00 85.94 127 GLU A CA 1
ATOM 1006 C C . GLU A 1 127 ? 1.645 -6.272 3.927 1.00 85.94 127 GLU A C 1
ATOM 1008 O O . GLU A 1 127 ? 2.451 -7.056 3.445 1.00 85.94 127 GLU A O 1
ATOM 1013 N N . PHE A 1 128 ? 0.844 -5.528 3.155 1.00 90.00 128 PHE A N 1
ATOM 1014 C CA . PHE A 1 128 ? 0.835 -5.598 1.690 1.00 90.00 128 PHE A CA 1
ATOM 1015 C C . PHE A 1 128 ? 2.213 -5.324 1.081 1.00 90.00 128 PHE A C 1
ATOM 1017 O O . PHE A 1 128 ? 2.671 -6.065 0.215 1.00 90.00 128 PHE A O 1
ATOM 1024 N N . VAL A 1 129 ? 2.905 -4.286 1.562 1.00 92.44 129 VAL A N 1
ATOM 1025 C CA . VAL A 1 129 ? 4.273 -3.986 1.122 1.00 92.44 129 VAL A CA 1
ATOM 1026 C C . VAL A 1 129 ? 5.241 -5.096 1.538 1.00 92.44 129 VAL A C 1
ATOM 1028 O O . VAL A 1 129 ? 6.236 -5.311 0.859 1.00 92.44 129 VAL A O 1
ATOM 1031 N N . GLY A 1 130 ? 4.947 -5.840 2.604 1.00 88.31 130 GLY A N 1
ATOM 1032 C CA . GLY A 1 130 ? 5.798 -6.900 3.139 1.00 88.31 130 GLY A CA 1
ATOM 1033 C C . GLY A 1 130 ? 6.797 -6.401 4.180 1.00 88.31 130 GLY A C 1
ATOM 1034 O O . GLY A 1 130 ? 7.845 -7.013 4.372 1.00 88.31 130 GLY A O 1
ATOM 1035 N N . ILE A 1 131 ? 6.494 -5.281 4.840 1.00 85.62 131 ILE A N 1
ATOM 1036 C CA . ILE A 1 131 ? 7.303 -4.744 5.935 1.00 85.62 131 ILE A CA 1
ATOM 1037 C C . ILE A 1 131 ? 6.773 -5.323 7.237 1.00 85.62 131 ILE A C 1
ATOM 1039 O O . ILE A 1 131 ? 5.578 -5.246 7.516 1.00 85.62 131 ILE A O 1
A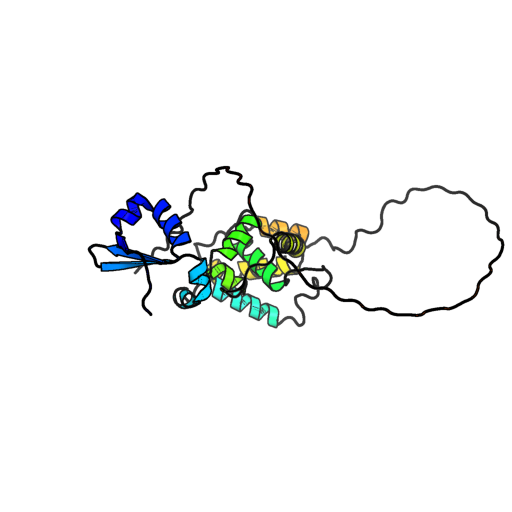TOM 1043 N N . ASP A 1 132 ? 7.670 -5.846 8.067 1.00 75.75 132 ASP A N 1
ATOM 1044 C CA . ASP A 1 132 ? 7.270 -6.319 9.386 1.00 75.75 132 ASP A CA 1
ATOM 1045 C C . ASP A 1 132 ? 6.726 -5.156 10.239 1.00 75.75 132 ASP A C 1
ATOM 1047 O O . ASP A 1 132 ? 7.229 -4.023 10.210 1.00 75.75 132 ASP A O 1
ATOM 1051 N N . SER A 1 133 ? 5.680 -5.425 11.013 1.00 66.88 133 SER A N 1
ATOM 1052 C CA . SER A 1 133 ? 4.958 -4.414 11.783 1.00 66.88 133 SER A CA 1
ATOM 1053 C C . SER A 1 133 ? 5.846 -3.740 12.828 1.00 66.88 133 SER A C 1
ATOM 1055 O O . SER A 1 133 ? 5.636 -2.572 13.141 1.00 66.88 133 SER A O 1
ATOM 1057 N N . GLY A 1 134 ? 6.879 -4.432 13.317 1.00 65.25 134 GLY A N 1
ATOM 1058 C CA . GLY A 1 134 ? 7.835 -3.902 14.291 1.00 65.25 134 GLY A CA 1
ATOM 1059 C C . GLY A 1 134 ? 8.985 -3.070 13.705 1.00 65.25 134 GLY A C 1
ATOM 1060 O O . GLY A 1 134 ? 9.699 -2.417 14.464 1.00 65.25 134 GLY A O 1
ATOM 1061 N N . LEU A 1 135 ? 9.197 -3.073 12.384 1.00 75.56 135 LEU A N 1
ATOM 1062 C CA . LEU A 1 135 ? 10.393 -2.483 11.761 1.00 75.56 135 LEU A CA 1
ATOM 1063 C C . LEU A 1 135 ? 10.153 -1.073 11.232 1.00 75.56 135 LEU A C 1
ATOM 1065 O O . LEU A 1 135 ? 9.273 -0.887 10.401 1.00 75.56 135 LEU A O 1
ATOM 1069 N N . SER A 1 136 ? 10.961 -0.091 11.639 1.00 81.75 136 SER A N 1
ATOM 1070 C CA . SER A 1 136 ? 10.876 1.267 11.078 1.00 81.75 136 SER A CA 1
ATOM 1071 C C . SER A 1 136 ? 10.944 1.258 9.547 1.00 81.75 136 SER A C 1
ATOM 1073 O O . SER A 1 136 ? 11.723 0.511 8.956 1.00 81.75 136 SER A O 1
ATOM 1075 N N . LEU A 1 137 ? 10.169 2.143 8.917 1.00 87.69 137 LEU A N 1
ATOM 1076 C CA . LEU A 1 137 ? 10.284 2.407 7.484 1.00 87.69 137 LEU A CA 1
ATOM 1077 C C . LEU A 1 137 ? 11.660 3.002 7.140 1.00 87.69 137 LEU A C 1
ATOM 1079 O O . LEU A 1 137 ? 12.330 3.592 7.995 1.00 87.69 137 LEU A O 1
ATOM 1083 N N . TRP A 1 138 ? 12.061 2.854 5.874 1.00 92.12 138 TRP A N 1
ATOM 1084 C CA . TRP A 1 138 ? 13.271 3.477 5.324 1.00 92.12 138 TRP A CA 1
ATOM 1085 C C . TRP A 1 138 ? 13.183 5.003 5.376 1.00 92.12 138 TRP A C 1
ATOM 1087 O O . TRP A 1 138 ? 12.087 5.538 5.258 1.00 92.12 138 TRP A O 1
ATOM 1097 N N . PRO A 1 139 ? 14.307 5.736 5.451 1.00 93.56 139 PRO A N 1
ATOM 1098 C CA . PRO A 1 139 ? 14.289 7.193 5.363 1.00 93.56 139 PRO A CA 1
ATOM 1099 C C . PRO A 1 139 ? 13.506 7.688 4.137 1.00 93.56 139 PRO A C 1
ATOM 1101 O O . PRO A 1 139 ? 13.782 7.261 3.013 1.00 93.56 139 PRO A O 1
ATOM 1104 N N . TYR A 1 140 ? 12.575 8.627 4.344 1.00 94.06 140 TYR A N 1
ATOM 1105 C CA . TYR A 1 140 ? 11.699 9.144 3.282 1.00 94.06 140 TYR A CA 1
ATOM 1106 C C . TYR A 1 140 ? 12.437 9.528 1.980 1.00 94.06 140 TYR A C 1
ATOM 1108 O O . TYR A 1 140 ? 11.995 9.091 0.919 1.00 94.06 140 TYR A O 1
ATOM 1116 N N . PRO A 1 141 ? 13.598 10.219 2.001 1.00 96.12 141 PRO A N 1
ATOM 1117 C CA . PRO A 1 141 ? 14.304 10.577 0.765 1.00 96.12 141 PRO A CA 1
ATOM 1118 C C . PRO A 1 141 ? 14.787 9.373 -0.058 1.00 96.12 141 PRO A C 1
ATOM 1120 O O . PRO A 1 141 ? 14.896 9.454 -1.281 1.00 96.12 141 PRO A O 1
ATOM 1123 N N . GLN A 1 142 ? 15.102 8.251 0.599 1.00 95.12 142 GLN A N 1
ATOM 1124 C CA . GLN A 1 142 ? 15.510 7.016 -0.078 1.00 95.12 142 GLN A CA 1
ATOM 1125 C C . GLN A 1 142 ? 14.308 6.338 -0.732 1.00 95.12 142 GLN A C 1
ATOM 1127 O O . GLN A 1 142 ? 14.401 5.883 -1.872 1.00 95.12 142 GLN A O 1
ATOM 1132 N N . PHE A 1 143 ? 13.178 6.319 -0.020 1.00 95.69 143 PHE A N 1
ATOM 1133 C CA . PHE A 1 143 ? 11.909 5.824 -0.535 1.00 95.69 143 PHE A CA 1
ATOM 1134 C C . PHE A 1 143 ? 11.440 6.636 -1.746 1.00 95.69 143 PHE A C 1
ATOM 1136 O O . PHE A 1 143 ? 11.186 6.066 -2.802 1.00 95.69 143 PHE A O 1
ATOM 1143 N N . GLU A 1 144 ? 11.386 7.962 -1.620 1.00 96.19 144 GLU A N 1
ATOM 1144 C CA . GLU A 1 144 ? 10.916 8.863 -2.673 1.00 96.19 144 GLU A CA 1
ATOM 1145 C C . GLU A 1 144 ? 11.760 8.734 -3.942 1.00 96.19 144 GLU A C 1
ATOM 1147 O O . GLU A 1 144 ? 11.217 8.518 -5.026 1.00 96.19 144 GLU A O 1
ATOM 1152 N N . ARG A 1 145 ? 13.092 8.789 -3.810 1.00 95.44 145 ARG A N 1
ATOM 1153 C CA . ARG A 1 145 ? 14.005 8.618 -4.946 1.00 95.44 145 ARG A CA 1
ATOM 1154 C C . ARG A 1 145 ? 13.804 7.264 -5.619 1.00 95.44 145 ARG A C 1
ATOM 1156 O O . ARG A 1 145 ? 13.724 7.198 -6.842 1.00 95.44 145 ARG A O 1
ATOM 1163 N N . GLY A 1 146 ? 13.719 6.194 -4.831 1.00 94.62 146 GLY A N 1
ATOM 1164 C CA . GLY A 1 146 ? 13.527 4.852 -5.363 1.00 94.62 146 GLY A CA 1
ATOM 1165 C C . GLY A 1 146 ? 12.196 4.702 -6.097 1.00 94.62 146 GLY A C 1
ATOM 1166 O O . GLY A 1 146 ? 12.165 4.172 -7.204 1.00 94.62 146 GLY A O 1
ATOM 1167 N N . ALA A 1 147 ? 11.112 5.228 -5.526 1.00 94.69 147 ALA A N 1
ATOM 1168 C CA . ALA A 1 147 ? 9.780 5.200 -6.120 1.00 94.69 147 ALA A CA 1
ATOM 1169 C C . ALA A 1 147 ? 9.717 5.988 -7.441 1.00 94.69 147 ALA A C 1
ATOM 1171 O O . ALA A 1 147 ? 9.152 5.499 -8.417 1.00 94.69 147 ALA A O 1
ATOM 1172 N N . GLN A 1 148 ? 10.345 7.168 -7.504 1.00 94.19 148 GLN A N 1
ATOM 1173 C CA . GLN A 1 148 ? 10.424 7.984 -8.724 1.00 94.19 148 GLN A CA 1
ATOM 1174 C C . GLN A 1 148 ? 11.232 7.324 -9.848 1.00 94.19 148 GLN A C 1
ATOM 1176 O O . GLN A 1 148 ? 10.948 7.551 -11.023 1.00 94.19 148 GLN A O 1
ATOM 1181 N N . ILE A 1 149 ? 12.256 6.543 -9.501 1.00 92.75 149 ILE A N 1
ATOM 1182 C CA . ILE A 1 149 ? 13.027 5.769 -10.476 1.00 92.75 149 ILE A CA 1
ATOM 1183 C C . ILE A 1 149 ? 12.196 4.574 -10.948 1.00 92.75 149 ILE A C 1
ATOM 1185 O O . ILE A 1 149 ? 12.035 4.370 -12.149 1.00 92.75 149 ILE A O 1
ATOM 1189 N N . LEU A 1 150 ? 11.631 3.810 -10.011 1.00 93.12 150 LEU A N 1
ATOM 1190 C CA . LEU A 1 150 ? 10.923 2.570 -10.313 1.00 93.12 150 LEU A CA 1
ATOM 1191 C C . LEU A 1 150 ? 9.644 2.804 -11.126 1.00 93.12 150 LEU A C 1
ATOM 1193 O O . LEU A 1 150 ? 9.351 2.014 -12.021 1.00 93.12 150 LEU A O 1
ATOM 1197 N N . CYS A 1 151 ? 8.912 3.898 -10.897 1.00 92.31 151 CYS A N 1
ATOM 1198 C CA . CYS A 1 151 ? 7.684 4.193 -11.646 1.00 92.31 151 CYS A CA 1
ATOM 1199 C C . CYS A 1 151 ? 7.903 4.437 -13.150 1.00 92.31 151 CYS A C 1
ATOM 1201 O O . CYS A 1 151 ? 6.953 4.377 -13.927 1.00 92.31 151 CYS A O 1
ATOM 1203 N N . ARG A 1 152 ? 9.155 4.656 -13.569 1.00 91.75 152 ARG A N 1
ATOM 1204 C CA . ARG A 1 152 ? 9.557 4.846 -14.971 1.00 91.75 152 ARG A CA 1
ATOM 1205 C C . ARG A 1 152 ? 9.994 3.552 -15.657 1.00 91.75 152 ARG A C 1
ATOM 1207 O O . ARG A 1 152 ? 10.474 3.590 -16.782 1.00 91.75 152 ARG A O 1
ATOM 1214 N N . THR A 1 153 ? 9.886 2.414 -14.980 1.00 91.44 153 THR A N 1
ATOM 1215 C CA . THR A 1 153 ? 10.380 1.125 -15.480 1.00 91.44 153 THR A CA 1
ATOM 1216 C C . THR A 1 153 ? 9.254 0.299 -16.098 1.00 91.44 153 THR A C 1
ATOM 1218 O O . THR A 1 153 ? 8.091 0.404 -15.701 1.00 91.44 153 THR A O 1
ATOM 1221 N N . ARG A 1 154 ? 9.596 -0.570 -17.058 1.00 90.50 154 ARG A N 1
ATOM 1222 C CA . ARG A 1 154 ? 8.618 -1.453 -17.718 1.00 90.50 154 ARG A CA 1
ATOM 1223 C C . ARG A 1 154 ? 8.011 -2.462 -16.754 1.00 90.50 154 ARG A C 1
ATOM 1225 O O . ARG A 1 154 ? 6.823 -2.755 -16.859 1.00 90.50 154 ARG A O 1
ATOM 1232 N N . ILE A 1 155 ? 8.797 -2.964 -15.801 1.00 90.88 155 ILE A N 1
ATOM 1233 C CA . ILE A 1 155 ? 8.288 -3.858 -14.758 1.00 90.88 155 ILE A CA 1
ATOM 1234 C C . ILE A 1 155 ? 7.141 -3.222 -13.965 1.00 90.88 155 ILE A C 1
ATOM 1236 O O . ILE A 1 155 ? 6.145 -3.893 -13.714 1.00 90.88 155 ILE A O 1
ATOM 1240 N N . MET A 1 156 ? 7.208 -1.926 -13.642 1.00 93.81 156 MET A N 1
ATOM 1241 C CA . MET A 1 156 ? 6.137 -1.276 -12.882 1.00 93.81 156 MET A CA 1
ATOM 1242 C C . MET A 1 156 ? 4.826 -1.194 -13.674 1.00 93.81 156 MET A C 1
ATOM 1244 O O . MET A 1 156 ? 3.754 -1.419 -13.114 1.00 93.81 156 MET A O 1
ATOM 1248 N N . VAL A 1 157 ? 4.906 -0.932 -14.982 1.00 94.00 157 VAL A N 1
ATOM 1249 C CA . VAL A 1 157 ? 3.736 -0.950 -15.873 1.00 94.00 157 VAL A CA 1
ATOM 1250 C C . VAL A 1 157 ? 3.119 -2.349 -15.917 1.00 94.00 157 VAL A C 1
ATOM 1252 O O . VAL A 1 157 ? 1.919 -2.482 -15.686 1.00 94.00 157 VAL A O 1
ATOM 1255 N N . ARG A 1 158 ? 3.940 -3.392 -16.119 1.00 93.12 158 ARG A N 1
ATOM 1256 C CA . ARG A 1 158 ? 3.487 -4.796 -16.132 1.00 93.12 158 ARG A CA 1
ATOM 1257 C C . ARG A 1 158 ? 2.790 -5.187 -14.826 1.00 93.12 158 ARG A C 1
ATOM 1259 O O . ARG A 1 158 ? 1.717 -5.783 -14.857 1.00 93.12 158 ARG A O 1
ATOM 1266 N N . LEU A 1 159 ? 3.375 -4.829 -13.682 1.00 93.88 159 LEU A N 1
ATOM 1267 C CA . LEU A 1 159 ? 2.792 -5.114 -12.368 1.00 93.88 159 LEU A CA 1
ATOM 1268 C C . LEU A 1 159 ? 1.495 -4.333 -12.128 1.00 93.88 159 LEU A C 1
ATOM 1270 O O . LEU A 1 159 ? 0.557 -4.885 -11.559 1.00 93.88 159 LEU A O 1
ATOM 1274 N N . GLY A 1 160 ? 1.416 -3.077 -12.578 1.00 93.81 160 GLY A N 1
ATOM 1275 C CA . GLY A 1 160 ? 0.191 -2.279 -12.513 1.00 93.81 160 GLY A CA 1
ATOM 1276 C C . GLY A 1 160 ? -0.945 -2.896 -13.328 1.00 93.81 160 GLY A C 1
ATOM 1277 O O . GLY A 1 160 ? -2.046 -3.070 -12.815 1.00 93.81 160 GLY A O 1
ATOM 1278 N N . GLU A 1 161 ? -0.673 -3.301 -14.567 1.00 93.88 161 GLU A N 1
ATOM 1279 C CA . GLU A 1 161 ? -1.650 -3.976 -15.435 1.00 93.88 161 GLU A CA 1
ATOM 1280 C C . GLU A 1 161 ? -2.104 -5.323 -14.866 1.00 93.88 161 GLU A C 1
ATOM 1282 O O . GLU A 1 161 ? -3.297 -5.642 -14.869 1.00 93.88 161 GLU A O 1
ATOM 1287 N N . PHE A 1 162 ? -1.168 -6.100 -14.318 1.00 94.50 162 PHE A N 1
ATOM 1288 C CA . PHE A 1 162 ? -1.498 -7.336 -13.620 1.00 94.50 162 PHE A CA 1
ATOM 1289 C C . PHE A 1 162 ? -2.395 -7.073 -12.402 1.00 94.50 162 PHE A C 1
ATOM 1291 O O . PHE A 1 162 ? -3.400 -7.755 -12.219 1.00 94.50 162 PHE A O 1
ATOM 1298 N N . ALA A 1 163 ? -2.084 -6.055 -11.597 1.00 93.19 163 ALA A N 1
ATOM 1299 C CA . ALA A 1 163 ? -2.880 -5.721 -10.423 1.00 93.19 163 ALA A CA 1
ATOM 1300 C C . ALA A 1 163 ? -4.310 -5.295 -10.785 1.00 93.19 163 ALA A C 1
ATOM 1302 O O . ALA A 1 163 ? -5.256 -5.756 -10.151 1.00 93.19 163 ALA A O 1
ATOM 1303 N N . LEU A 1 164 ? -4.485 -4.472 -11.825 1.00 91.88 164 LEU A N 1
ATOM 1304 C CA . LEU A 1 164 ? -5.814 -4.026 -12.261 1.00 91.88 164 LEU A CA 1
ATOM 1305 C C . LEU A 1 164 ? -6.650 -5.131 -12.917 1.00 91.88 164 LEU A C 1
ATOM 1307 O O . LEU A 1 164 ? -7.874 -5.056 -12.885 1.00 91.88 164 LEU A O 1
ATOM 1311 N N . SER A 1 165 ? -6.011 -6.150 -13.495 1.00 91.81 165 SER A N 1
ATOM 1312 C CA . SER A 1 165 ? -6.701 -7.316 -14.068 1.00 91.81 165 SER A CA 1
ATOM 1313 C C . SER A 1 165 ? -6.999 -8.415 -13.044 1.00 91.81 165 SER A C 1
ATOM 1315 O O . SER A 1 165 ? -7.668 -9.399 -13.370 1.00 91.81 165 SER A O 1
ATOM 1317 N N . HIS A 1 166 ? -6.524 -8.272 -11.803 1.00 92.25 166 HIS A N 1
ATOM 1318 C CA . HIS A 1 166 ? -6.717 -9.284 -10.778 1.00 92.25 166 HIS A CA 1
ATOM 1319 C C . HIS A 1 166 ? -8.179 -9.309 -10.284 1.00 92.25 166 HIS A C 1
ATOM 1321 O O . HIS A 1 166 ? -8.693 -8.272 -9.857 1.00 92.25 166 HIS A O 1
ATOM 1327 N N . PRO A 1 167 ? -8.849 -10.480 -10.229 1.00 87.06 167 PRO A N 1
ATOM 1328 C CA . PRO A 1 167 ? -10.267 -10.572 -9.867 1.00 87.06 167 PRO A CA 1
ATOM 1329 C C . PRO A 1 167 ? -10.625 -9.940 -8.519 1.00 87.06 167 PRO A C 1
ATOM 1331 O O . PRO A 1 167 ? -11.688 -9.343 -8.391 1.00 87.06 167 PRO A O 1
ATOM 1334 N N . ALA A 1 168 ? -9.735 -10.036 -7.524 1.00 83.06 168 ALA A N 1
ATOM 1335 C CA . ALA A 1 168 ? -9.962 -9.440 -6.206 1.00 83.06 168 ALA A CA 1
ATOM 1336 C C . ALA A 1 168 ? -10.033 -7.903 -6.255 1.00 83.06 168 ALA A C 1
ATOM 1338 O O . ALA A 1 168 ? -10.805 -7.306 -5.515 1.00 83.06 168 ALA A O 1
ATOM 1339 N N . VAL A 1 169 ? -9.269 -7.273 -7.154 1.00 83.56 169 VAL A N 1
ATOM 1340 C CA . VAL A 1 169 ? -9.289 -5.818 -7.361 1.00 83.56 169 VAL A CA 1
ATOM 1341 C C . VAL A 1 169 ? -10.524 -5.415 -8.160 1.00 83.56 169 VAL A C 1
ATOM 1343 O O . VAL A 1 169 ? -11.195 -4.458 -7.798 1.00 83.56 169 VAL A O 1
ATOM 1346 N N . CYS A 1 170 ? -10.870 -6.165 -9.212 1.00 81.75 170 CYS A N 1
ATOM 1347 C CA . CYS A 1 170 ? -12.056 -5.876 -10.025 1.00 81.75 170 CYS A CA 1
ATOM 1348 C C . CYS A 1 170 ? -13.375 -6.046 -9.254 1.00 81.75 170 CYS A C 1
ATOM 1350 O O . CYS A 1 170 ? -14.365 -5.388 -9.572 1.00 81.75 170 CYS A O 1
ATOM 1352 N N . ALA A 1 171 ? -13.416 -6.971 -8.292 1.00 75.25 171 ALA A N 1
ATOM 1353 C CA . ALA A 1 171 ? -14.613 -7.263 -7.509 1.00 75.25 171 ALA A CA 1
ATOM 1354 C C . ALA A 1 171 ? -14.856 -6.253 -6.376 1.00 75.25 171 ALA A C 1
ATOM 1356 O O . ALA A 1 171 ? -15.999 -6.104 -5.935 1.00 75.25 171 ALA A O 1
ATOM 1357 N N . ASP A 1 172 ? -13.810 -5.571 -5.904 1.00 77.81 172 ASP A N 1
ATOM 1358 C CA . ASP A 1 172 ? -13.912 -4.630 -4.795 1.00 77.81 172 ASP A CA 1
ATOM 1359 C C . ASP A 1 172 ? -14.371 -3.242 -5.270 1.00 77.81 172 ASP A C 1
ATOM 1361 O O . ASP A 1 172 ? -13.773 -2.614 -6.142 1.00 77.81 172 ASP A O 1
ATOM 1365 N N . LYS A 1 173 ? -15.452 -2.746 -4.664 1.00 68.12 173 LYS A N 1
ATOM 1366 C CA . LYS A 1 173 ? -16.036 -1.428 -4.949 1.00 68.12 173 LYS A CA 1
ATOM 1367 C C . LYS A 1 173 ? -15.439 -0.309 -4.094 1.00 68.12 173 LYS A C 1
ATOM 1369 O O . LYS A 1 173 ? -15.708 0.860 -4.364 1.00 68.12 173 LYS A O 1
ATOM 1374 N N . GLU A 1 174 ? -14.690 -0.639 -3.045 1.00 75.31 174 GLU A N 1
ATOM 1375 C CA . GLU A 1 174 ? -14.078 0.333 -2.137 1.00 75.31 174 GLU A CA 1
ATOM 1376 C C . GLU A 1 174 ? -12.747 0.879 -2.672 1.00 75.31 174 GLU A C 1
ATOM 1378 O O . GLU A 1 174 ? -12.318 1.970 -2.274 1.00 75.31 174 GLU A O 1
ATOM 1383 N N . LEU A 1 175 ? -12.117 0.161 -3.608 1.00 78.12 175 LEU A N 1
ATOM 1384 C CA . LEU A 1 175 ? -10.880 0.585 -4.252 1.00 78.12 175 LEU A CA 1
ATOM 1385 C C . LEU A 1 175 ? -11.114 1.797 -5.157 1.00 78.12 175 LEU A C 1
ATOM 1387 O O . LEU A 1 175 ? -12.030 1.853 -5.977 1.00 78.12 175 LEU A O 1
ATOM 1391 N N . ARG A 1 176 ? -10.237 2.789 -5.013 1.00 84.81 176 ARG A N 1
ATOM 1392 C CA . ARG A 1 176 ? -10.232 4.007 -5.826 1.00 84.81 176 ARG A CA 1
ATOM 1393 C C . ARG A 1 176 ? -9.065 3.917 -6.789 1.00 84.81 176 ARG A C 1
ATOM 1395 O O . ARG A 1 176 ? -7.989 4.437 -6.506 1.00 84.81 176 ARG A O 1
ATOM 1402 N N . ILE A 1 177 ? -9.273 3.244 -7.910 1.00 89.38 177 ILE A N 1
ATOM 1403 C CA . ILE A 1 177 ? -8.221 3.005 -8.899 1.00 89.38 177 ILE A CA 1
ATOM 1404 C C . ILE A 1 177 ? -7.879 4.306 -9.640 1.00 89.38 177 ILE A C 1
ATOM 1406 O O . ILE A 1 177 ? -8.761 4.989 -10.158 1.00 89.38 177 ILE A O 1
ATOM 1410 N N . ASN A 1 178 ? -6.588 4.638 -9.718 1.00 91.38 178 ASN A N 1
ATOM 1411 C CA . ASN A 1 178 ? -6.082 5.786 -10.469 1.00 91.38 178 ASN A CA 1
ATOM 1412 C C . ASN A 1 178 ? -5.515 5.372 -11.835 1.00 91.38 178 ASN A C 1
ATOM 1414 O O . ASN A 1 178 ? -4.301 5.292 -12.017 1.00 91.38 178 ASN A O 1
ATOM 1418 N N . GLU A 1 179 ? -6.376 5.149 -12.825 1.00 89.50 179 GLU A N 1
ATOM 1419 C CA . GLU A 1 179 ? -5.934 4.749 -14.172 1.00 89.50 179 GLU A CA 1
ATOM 1420 C C . GLU A 1 179 ? -5.021 5.792 -14.838 1.00 89.50 179 GLU A C 1
ATOM 1422 O O . GLU A 1 179 ? -4.064 5.437 -15.525 1.00 89.50 179 GLU A O 1
ATOM 1427 N N . SER A 1 180 ? -5.226 7.082 -14.546 1.00 92.81 180 SER A N 1
ATOM 1428 C CA . SER A 1 180 ? -4.384 8.157 -15.087 1.00 92.81 180 SER A CA 1
ATOM 1429 C C . SER A 1 180 ? -2.926 8.079 -14.615 1.00 92.81 180 SER A C 1
ATOM 1431 O O . SER A 1 180 ? -2.010 8.459 -15.350 1.00 92.81 180 SER A O 1
ATOM 1433 N N . LEU A 1 181 ? -2.692 7.547 -13.407 1.00 93.38 181 LEU A N 1
ATOM 1434 C CA . LEU A 1 181 ? -1.350 7.300 -12.884 1.00 93.38 181 LEU A CA 1
ATOM 1435 C C . LEU A 1 181 ? -0.662 6.177 -13.667 1.00 93.38 181 LEU A C 1
ATOM 1437 O O . LEU A 1 181 ? 0.499 6.331 -14.050 1.00 93.38 181 LEU A O 1
ATOM 1441 N N . LEU A 1 182 ? -1.386 5.090 -13.954 1.00 93.62 182 LEU A N 1
ATOM 1442 C CA . LEU A 1 182 ? -0.872 3.982 -14.760 1.00 93.62 182 LEU A CA 1
ATOM 1443 C C . LEU A 1 182 ? -0.572 4.425 -16.198 1.00 93.62 182 LEU A C 1
ATOM 1445 O O . LEU A 1 182 ? 0.479 4.082 -16.738 1.00 93.62 182 LEU A O 1
ATOM 1449 N N . ASP A 1 183 ? -1.429 5.250 -16.799 1.00 93.25 183 ASP A N 1
ATOM 1450 C CA . ASP A 1 183 ? -1.162 5.852 -18.110 1.00 93.25 183 ASP A CA 1
ATOM 1451 C C . ASP A 1 183 ? 0.081 6.752 -18.091 1.00 93.25 183 ASP A C 1
ATOM 1453 O O . ASP A 1 183 ? 0.847 6.794 -19.059 1.00 93.25 183 ASP A O 1
ATOM 1457 N N . GLY A 1 184 ? 0.322 7.450 -16.979 1.00 93.44 184 GLY A N 1
ATOM 1458 C CA . GLY A 1 184 ? 1.562 8.181 -16.735 1.00 93.44 184 GLY A CA 1
ATOM 1459 C C . GLY A 1 184 ? 2.787 7.265 -16.751 1.00 93.44 184 GLY A C 1
ATOM 1460 O O . GLY A 1 184 ? 3.770 7.574 -17.425 1.00 93.44 184 GLY A O 1
ATOM 1461 N N . TRP A 1 185 ? 2.720 6.118 -16.072 1.00 93.88 185 TRP A N 1
ATOM 1462 C CA . TRP A 1 185 ? 3.802 5.128 -16.068 1.00 93.88 185 TRP A CA 1
ATOM 1463 C C . TRP A 1 185 ? 4.023 4.514 -17.450 1.00 93.88 185 TRP A C 1
ATOM 1465 O O . TRP A 1 185 ? 5.167 4.393 -17.879 1.00 93.88 185 TRP A O 1
ATOM 1475 N N . ARG A 1 186 ? 2.956 4.210 -18.201 1.00 93.75 186 ARG A N 1
ATOM 1476 C CA . ARG A 1 186 ? 3.040 3.702 -19.583 1.00 93.75 186 ARG A CA 1
ATOM 1477 C C . ARG A 1 186 ? 3.814 4.642 -20.501 1.00 93.75 186 ARG A C 1
ATOM 1479 O O . ARG A 1 186 ? 4.669 4.189 -21.253 1.00 93.75 186 ARG A O 1
ATOM 1486 N N . LYS A 1 187 ? 3.562 5.951 -20.401 1.00 90.94 187 LYS A N 1
ATOM 1487 C CA . LYS A 1 187 ? 4.277 6.981 -21.179 1.00 90.94 187 LYS A CA 1
ATOM 1488 C C . LYS A 1 187 ? 5.760 7.088 -20.812 1.00 90.94 187 LYS A C 1
ATOM 1490 O O . LYS A 1 187 ? 6.564 7.503 -21.641 1.00 90.94 187 LYS A O 1
ATOM 1495 N N . GLN A 1 188 ? 6.117 6.751 -19.573 1.00 83.19 188 GLN A N 1
ATOM 1496 C CA . GLN A 1 188 ? 7.487 6.838 -19.059 1.00 83.19 188 GLN A CA 1
ATOM 1497 C C . GLN A 1 188 ? 8.283 5.541 -19.291 1.00 83.19 188 GLN A C 1
ATOM 1499 O O . GLN A 1 188 ? 9.462 5.603 -19.618 1.00 83.19 188 GLN A O 1
ATOM 1504 N N . GLY A 1 189 ? 7.641 4.372 -19.197 1.00 68.50 189 GLY A N 1
ATOM 1505 C CA . GLY A 1 189 ? 8.257 3.047 -19.369 1.00 68.50 189 GLY A CA 1
ATOM 1506 C C . GLY A 1 189 ? 8.737 2.726 -20.791 1.00 68.50 189 GLY A C 1
ATOM 1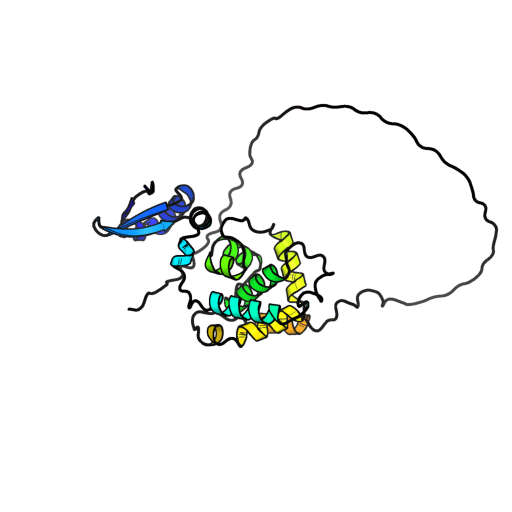507 O O . GLY A 1 189 ? 9.379 1.699 -21.019 1.00 68.50 189 GLY A O 1
ATOM 1508 N N . THR A 1 190 ? 8.447 3.594 -21.759 1.00 56.47 190 THR A N 1
ATOM 1509 C CA . THR A 1 190 ? 8.908 3.484 -23.148 1.00 56.47 190 THR A CA 1
ATOM 1510 C C . THR A 1 190 ? 10.232 4.192 -23.422 1.00 56.47 190 THR A C 1
ATOM 1512 O O . THR A 1 190 ? 10.865 3.883 -24.428 1.00 56.47 190 THR A O 1
ATOM 1515 N N . THR A 1 191 ? 10.681 5.118 -22.567 1.00 50.94 191 THR A N 1
ATOM 1516 C CA . THR A 1 191 ? 11.980 5.777 -22.764 1.00 50.94 191 THR A CA 1
ATOM 1517 C C . THR A 1 191 ? 13.085 4.889 -22.213 1.00 50.94 191 THR A C 1
ATOM 1519 O O . THR A 1 191 ? 13.269 4.811 -20.999 1.00 50.94 191 THR A O 1
ATOM 1522 N N . ASP A 1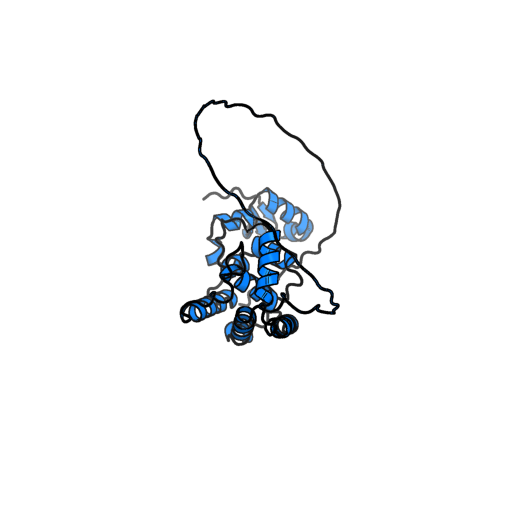 192 ? 13.807 4.209 -23.101 1.00 46.47 192 ASP A N 1
ATOM 1523 C CA . ASP A 1 192 ? 15.022 3.481 -22.748 1.00 46.47 192 ASP A CA 1
ATOM 1524 C C . ASP A 1 192 ? 15.969 4.422 -21.980 1.00 46.47 192 ASP A C 1
ATOM 1526 O O . ASP A 1 192 ? 16.462 5.417 -22.516 1.00 46.47 192 ASP A O 1
ATOM 1530 N N . LEU A 1 193 ? 16.236 4.114 -20.706 1.00 54.00 193 LEU A N 1
ATOM 1531 C CA . LEU A 1 193 ? 17.137 4.874 -19.821 1.00 54.00 193 LEU A CA 1
ATOM 1532 C C . LEU A 1 193 ? 18.623 4.803 -20.255 1.00 54.00 193 LEU A C 1
ATOM 1534 O O . LEU A 1 193 ? 19.518 5.155 -19.492 1.00 54.00 193 LEU A O 1
ATOM 1538 N N . THR A 1 194 ? 18.902 4.363 -21.482 1.00 46.62 194 THR A N 1
ATOM 1539 C CA . THR A 1 194 ? 20.235 4.162 -22.065 1.00 46.62 194 THR A CA 1
ATOM 1540 C C . THR A 1 194 ? 20.697 5.282 -23.001 1.00 46.62 194 THR A C 1
ATOM 1542 O O . THR A 1 194 ? 21.800 5.187 -23.534 1.00 46.62 194 THR A O 1
ATOM 1545 N N . GLN A 1 195 ? 19.941 6.371 -23.188 1.00 41.31 195 GLN A N 1
ATOM 1546 C CA . GLN A 1 195 ? 20.381 7.495 -24.032 1.00 41.31 195 GLN A CA 1
ATOM 1547 C C . GLN A 1 195 ? 20.388 8.840 -23.299 1.00 41.31 195 GLN A C 1
ATOM 1549 O O . GLN A 1 195 ? 19.566 9.719 -23.540 1.00 41.31 195 GLN A O 1
ATOM 1554 N N . SER A 1 196 ? 21.391 9.044 -22.446 1.00 40.25 196 SER A N 1
ATOM 1555 C CA . SER A 1 196 ? 21.823 10.392 -22.057 1.00 40.25 196 SER A CA 1
ATOM 1556 C C . SER A 1 196 ? 23.346 10.503 -21.996 1.00 40.25 196 SER A C 1
ATOM 1558 O O . SER A 1 196 ? 23.906 10.973 -21.013 1.00 40.25 196 SER A O 1
ATOM 1560 N N . THR A 1 197 ? 24.017 10.087 -23.071 1.00 39.44 197 THR A N 1
ATOM 1561 C CA . THR A 1 197 ? 25.367 10.546 -23.435 1.00 39.44 197 THR A CA 1
ATOM 1562 C C . THR A 1 197 ? 25.506 10.533 -24.957 1.00 39.44 197 THR A C 1
ATOM 1564 O O . THR A 1 197 ? 25.908 9.519 -25.506 1.00 39.44 197 THR A O 1
ATOM 1567 N N . SER A 1 198 ? 25.142 11.643 -25.613 1.00 39.59 198 SER A N 1
ATOM 1568 C CA . SER A 1 198 ? 25.704 12.172 -26.877 1.00 39.59 198 SER A CA 1
ATOM 1569 C C . SER A 1 198 ? 24.623 12.823 -27.746 1.00 39.59 198 SER A C 1
ATOM 1571 O O . SER A 1 198 ? 23.860 12.123 -28.401 1.00 39.59 198 SER A O 1
ATOM 1573 N N . SER A 1 199 ? 24.589 14.156 -27.797 1.00 34.28 199 SER A N 1
ATOM 1574 C CA . SER A 1 199 ? 24.178 14.915 -28.990 1.00 34.28 199 SER A CA 1
ATOM 1575 C C . SER A 1 199 ? 24.345 16.410 -28.712 1.00 34.28 199 SER A C 1
ATOM 1577 O O . SER A 1 199 ? 23.532 17.038 -28.042 1.00 34.28 199 SER A O 1
ATOM 1579 N N . GLY A 1 200 ? 25.463 16.953 -29.183 1.00 30.53 200 GLY A N 1
ATOM 1580 C CA . GLY A 1 200 ? 25.846 18.354 -29.060 1.00 30.53 200 GLY A CA 1
ATOM 1581 C C . GLY A 1 200 ? 27.189 18.568 -29.748 1.00 30.53 200 GLY A C 1
ATOM 1582 O O . GLY A 1 200 ? 28.159 18.945 -29.102 1.00 30.53 200 GLY A O 1
ATOM 1583 N N . VAL A 1 201 ? 27.269 18.223 -31.038 1.00 33.56 201 VAL A N 1
ATOM 1584 C CA . VAL A 1 201 ? 28.449 18.456 -31.883 1.00 33.56 201 VAL A CA 1
ATOM 1585 C C . VAL A 1 201 ? 28.079 19.453 -32.980 1.00 33.56 201 VAL A C 1
ATOM 1587 O O . VAL A 1 201 ? 27.405 19.115 -33.945 1.00 33.56 201 VAL A O 1
ATOM 1590 N N . ALA A 1 202 ? 28.568 20.676 -32.809 1.00 32.38 202 ALA A N 1
ATOM 1591 C CA . ALA A 1 202 ? 28.932 21.647 -33.838 1.00 32.38 202 ALA A CA 1
ATOM 1592 C C . ALA A 1 202 ? 30.201 22.295 -33.254 1.00 32.38 202 ALA A C 1
ATOM 1594 O O . ALA A 1 202 ? 30.146 22.835 -32.157 1.00 32.38 202 ALA A O 1
ATOM 1595 N N . GLY A 1 203 ? 31.418 22.094 -33.748 1.00 28.95 203 GLY A N 1
ATOM 1596 C CA . GLY A 1 203 ? 31.911 22.229 -35.110 1.00 28.95 203 GLY A CA 1
ATOM 1597 C C . GLY A 1 203 ? 32.963 23.344 -35.067 1.00 28.95 203 GLY A C 1
ATOM 1598 O O . GLY A 1 203 ? 32.599 24.469 -34.759 1.00 28.95 203 GLY A O 1
ATOM 1599 N N . SER A 1 204 ? 34.248 23.029 -35.274 1.00 32.06 204 SER A N 1
ATOM 1600 C CA . SER A 1 204 ? 35.197 23.779 -36.124 1.00 32.06 204 SER A CA 1
ATOM 1601 C C . SER A 1 204 ? 36.659 23.357 -35.882 1.00 32.06 204 SER A C 1
ATOM 1603 O O . SER A 1 204 ? 37.045 22.952 -34.788 1.00 32.06 204 SER A O 1
ATOM 1605 N N . GLN A 1 205 ? 37.431 23.421 -36.964 1.00 30.67 205 GLN A N 1
ATOM 1606 C CA . GLN A 1 205 ? 38.788 22.924 -37.209 1.00 30.67 205 GLN A CA 1
ATOM 1607 C C . GLN A 1 205 ? 39.909 23.807 -36.627 1.00 30.67 205 GLN A C 1
ATOM 1609 O O . GLN A 1 205 ? 39.702 25.002 -36.438 1.00 30.67 205 GLN A O 1
ATOM 1614 N N . ALA A 1 206 ? 41.102 23.210 -36.456 1.00 30.20 206 ALA A N 1
ATOM 1615 C CA . ALA A 1 206 ? 42.439 23.679 -36.900 1.00 30.20 206 ALA A CA 1
ATOM 1616 C C . ALA A 1 206 ? 43.526 23.083 -35.967 1.00 30.20 206 ALA A C 1
ATOM 1618 O O . ALA A 1 206 ? 43.535 23.354 -34.774 1.00 30.20 206 ALA A O 1
ATOM 1619 N N . GLU A 1 207 ? 44.250 22.031 -36.355 1.00 29.36 207 GLU A N 1
ATOM 1620 C CA . GLU A 1 207 ? 45.505 21.989 -37.137 1.00 29.36 207 GLU A CA 1
ATOM 1621 C C . GLU A 1 207 ? 46.807 22.152 -36.308 1.00 29.36 207 GLU A C 1
ATOM 1623 O O . GLU A 1 207 ? 46.992 23.108 -35.565 1.00 29.36 207 GLU A O 1
ATOM 1628 N N . SER A 1 208 ? 47.719 21.194 -36.539 1.00 32.75 208 SER A N 1
ATOM 1629 C CA . SER A 1 208 ? 49.189 21.242 -36.397 1.00 32.75 208 SER A CA 1
ATOM 1630 C C . SER A 1 208 ? 49.890 20.947 -35.047 1.00 32.75 208 SER A C 1
ATOM 1632 O O . SER A 1 208 ? 49.917 21.719 -34.097 1.00 32.75 208 SER A O 1
ATOM 1634 N N . ARG A 1 209 ? 50.557 19.779 -35.053 1.00 33.75 209 ARG A N 1
ATOM 1635 C CA . ARG A 1 209 ? 51.620 19.226 -34.170 1.00 33.75 209 ARG A CA 1
ATOM 1636 C C . ARG A 1 209 ? 52.995 19.886 -34.489 1.00 33.75 209 ARG A C 1
ATOM 1638 O O . ARG A 1 209 ? 53.087 20.413 -35.596 1.00 33.75 209 ARG A O 1
ATOM 1645 N N . PRO A 1 210 ? 54.081 19.803 -33.661 1.00 42.31 210 PRO A N 1
ATOM 1646 C CA . PRO A 1 210 ? 54.714 18.517 -33.291 1.00 42.31 210 PRO A CA 1
ATOM 1647 C C . PRO A 1 210 ? 55.481 18.373 -31.941 1.00 42.31 210 PRO A C 1
ATOM 1649 O O . PRO A 1 210 ? 55.894 19.321 -31.291 1.00 42.31 210 PRO A O 1
ATOM 1652 N N . LEU A 1 211 ? 55.633 17.084 -31.591 1.00 31.25 211 LEU A N 1
ATOM 1653 C CA . LEU A 1 211 ? 56.589 16.315 -30.758 1.00 31.25 211 LEU A CA 1
ATOM 1654 C C . LEU A 1 211 ? 57.671 17.013 -29.901 1.00 31.25 211 LEU A C 1
ATOM 1656 O O . LEU A 1 211 ? 58.505 17.713 -30.453 1.00 31.25 211 LEU A O 1
ATOM 1660 N N . LEU A 1 212 ? 57.821 16.575 -28.632 1.00 32.50 212 LEU A N 1
ATOM 1661 C CA . LEU A 1 212 ? 59.067 15.956 -28.115 1.00 32.50 212 LEU A CA 1
ATOM 1662 C C . LEU A 1 212 ? 58.919 15.310 -26.704 1.00 32.50 212 LEU A C 1
ATOM 1664 O O . LEU A 1 212 ? 58.499 15.946 -25.746 1.00 32.50 212 LEU A O 1
ATOM 1668 N N . SER A 1 213 ? 59.341 14.037 -26.628 1.00 33.06 213 SER A N 1
ATOM 1669 C CA . SER A 1 213 ? 60.012 13.296 -25.526 1.00 33.06 213 SER A CA 1
ATOM 1670 C C . SER A 1 213 ? 59.398 13.079 -24.120 1.00 33.06 213 SER A C 1
ATOM 1672 O O . SER A 1 213 ? 59.212 13.992 -23.325 1.00 33.06 213 SER A O 1
ATOM 1674 N N . LEU A 1 214 ? 59.278 11.781 -23.784 1.00 40.44 214 LEU A N 1
ATOM 1675 C CA . LEU A 1 214 ? 59.300 11.151 -22.444 1.00 40.44 214 LEU A CA 1
ATOM 1676 C C . LEU A 1 214 ? 60.620 11.430 -21.680 1.00 40.44 214 LEU A C 1
ATOM 1678 O O . LEU A 1 214 ? 61.649 11.609 -22.332 1.00 40.44 214 LEU A O 1
ATOM 1682 N N . PRO A 1 215 ? 60.637 11.373 -20.325 1.00 32.97 215 PRO A N 1
ATOM 1683 C CA . PRO A 1 215 ? 61.010 10.116 -19.641 1.00 32.97 215 PRO A CA 1
ATOM 1684 C C . PRO A 1 215 ? 60.274 9.818 -18.302 1.00 32.97 215 PRO A C 1
ATOM 1686 O O . PRO A 1 215 ? 59.937 10.702 -17.522 1.00 32.97 215 PRO A O 1
ATOM 1689 N N . LYS A 1 216 ? 60.082 8.522 -18.001 1.00 37.31 216 LYS A N 1
ATOM 1690 C CA . LYS A 1 216 ? 59.977 7.913 -16.640 1.00 37.31 216 LYS A CA 1
ATOM 1691 C C . LYS A 1 216 ? 61.389 7.383 -16.244 1.00 37.31 216 LYS A C 1
ATOM 1693 O O . LYS A 1 216 ? 62.228 7.405 -17.144 1.00 37.31 216 LYS A O 1
ATOM 1698 N N . PRO A 1 217 ? 61.698 6.767 -15.062 1.00 47.03 217 PRO A N 1
ATOM 1699 C CA . PRO A 1 217 ? 60.895 6.380 -13.871 1.00 47.03 217 PRO A CA 1
ATOM 1700 C C . PRO A 1 217 ? 61.620 6.580 -12.491 1.00 47.03 217 PRO A C 1
ATOM 1702 O O . PRO A 1 217 ? 62.722 7.115 -12.437 1.00 47.03 217 PRO A O 1
ATOM 1705 N N . LYS A 1 218 ? 61.047 5.955 -11.431 1.00 27.48 218 LYS A N 1
ATOM 1706 C CA . LYS A 1 218 ? 61.620 5.463 -10.134 1.00 27.48 218 LYS A CA 1
ATOM 1707 C C . LYS A 1 218 ? 61.303 6.373 -8.928 1.00 27.48 218 LYS A C 1
ATOM 1709 O O . LYS A 1 218 ? 61.344 7.578 -9.062 1.00 27.48 218 LYS A O 1
ATOM 1714 N N . SER A 1 219 ? 60.979 5.919 -7.712 1.00 31.00 219 SER A N 1
ATOM 1715 C CA . SER A 1 219 ? 60.831 4.595 -7.082 1.00 31.00 219 SER A CA 1
ATOM 1716 C C . SER A 1 219 ? 60.345 4.776 -5.627 1.00 31.00 219 SER A C 1
ATOM 1718 O O . SER A 1 219 ? 60.777 5.712 -4.973 1.00 31.00 219 SER A O 1
ATOM 1720 N N . LYS A 1 220 ? 59.519 3.836 -5.137 1.00 31.92 220 LYS A N 1
ATOM 1721 C CA . LYS A 1 220 ? 59.414 3.273 -3.762 1.00 31.92 220 LYS A CA 1
ATOM 1722 C C . LYS A 1 220 ? 59.725 4.165 -2.534 1.00 31.92 220 LYS A C 1
ATOM 1724 O O . LYS A 1 220 ? 60.875 4.522 -2.322 1.00 31.92 220 LYS A O 1
ATOM 1729 N N . SER A 1 221 ? 58.779 4.251 -1.584 1.00 33.72 221 SER A N 1
ATOM 1730 C CA . SER A 1 221 ? 58.955 3.767 -0.186 1.00 33.72 221 SER A CA 1
ATOM 1731 C C . SER A 1 221 ? 57.738 4.049 0.733 1.00 33.72 221 SER A C 1
ATOM 1733 O O . SER A 1 221 ? 57.269 5.170 0.860 1.00 33.72 221 SER A O 1
ATOM 1735 N N . LYS A 1 222 ? 57.236 2.990 1.389 1.00 32.47 222 LYS A N 1
ATOM 1736 C CA . LYS A 1 222 ? 56.633 2.971 2.753 1.00 32.47 222 LYS A CA 1
ATOM 1737 C C . LYS A 1 222 ? 57.806 2.829 3.767 1.00 32.47 222 LYS A C 1
ATOM 1739 O O . LYS A 1 222 ? 58.873 2.455 3.269 1.00 32.47 222 LYS A O 1
ATOM 1744 N N . PRO A 1 223 ? 57.694 2.960 5.124 1.00 41.88 223 PRO A N 1
ATOM 1745 C CA . PRO A 1 223 ? 56.550 2.593 5.994 1.00 41.88 223 PRO A CA 1
ATOM 1746 C C . PRO A 1 223 ? 56.385 3.394 7.336 1.00 41.88 223 PRO A C 1
ATOM 1748 O O . PRO A 1 223 ? 57.088 4.364 7.583 1.00 41.88 223 PRO A O 1
ATOM 1751 N N . LYS A 1 224 ? 55.530 2.843 8.232 1.00 30.44 224 LYS A N 1
ATOM 1752 C CA . LYS A 1 224 ? 55.365 2.992 9.716 1.00 30.44 224 LYS A CA 1
ATOM 1753 C C . LYS A 1 224 ? 54.246 3.942 10.190 1.00 30.44 224 LYS A C 1
ATOM 1755 O O . LYS A 1 224 ? 54.236 5.102 9.827 1.00 30.44 224 LYS A O 1
ATOM 1760 N N . LYS A 1 225 ? 53.172 3.451 10.842 1.00 31.77 225 LYS A N 1
ATOM 1761 C CA . LYS A 1 225 ? 52.960 2.884 12.215 1.00 31.77 225 LYS A CA 1
ATOM 1762 C C . LYS A 1 225 ? 53.005 3.929 13.349 1.00 31.77 225 LYS A C 1
ATOM 1764 O O . LYS A 1 225 ? 54.089 4.421 13.638 1.00 31.77 225 LYS A O 1
ATOM 1769 N N . LYS A 1 226 ? 51.851 4.119 14.020 1.00 32.41 226 LYS A N 1
ATOM 1770 C CA . LYS A 1 226 ? 51.548 4.375 15.465 1.00 32.41 226 LYS A CA 1
ATOM 1771 C C . LYS A 1 226 ? 50.070 4.841 15.521 1.00 32.41 226 LYS A C 1
ATOM 1773 O O . LYS A 1 226 ? 49.724 5.708 14.734 1.00 32.41 226 LYS A O 1
ATOM 1778 N N . SER A 1 227 ? 49.090 4.186 16.157 1.00 29.98 227 SER A N 1
ATOM 1779 C CA . SER A 1 227 ? 48.860 3.811 17.573 1.00 29.98 227 SER A CA 1
ATOM 1780 C C . SER A 1 227 ? 48.613 5.004 18.511 1.00 29.98 227 SER A C 1
ATOM 1782 O O . SER A 1 227 ? 49.574 5.706 18.800 1.00 29.98 227 SER A O 1
ATOM 1784 N N . ALA A 1 228 ? 47.358 5.154 18.983 1.00 32.75 228 ALA A N 1
ATOM 1785 C CA . ALA A 1 228 ? 46.849 5.753 20.249 1.00 32.75 228 ALA A CA 1
ATOM 1786 C C . ALA A 1 228 ? 45.373 6.192 20.013 1.00 32.75 228 ALA A C 1
ATOM 1788 O O . ALA A 1 228 ? 45.132 6.894 19.040 1.00 32.75 228 ALA A O 1
ATOM 1789 N N . SER A 1 229 ? 44.311 5.649 20.632 1.00 28.03 229 SER A N 1
ATOM 1790 C CA . SER A 1 229 ? 43.872 5.589 22.050 1.00 28.03 229 SER A CA 1
ATOM 1791 C C . SER A 1 229 ? 43.192 6.871 22.580 1.00 28.03 229 SER A C 1
ATOM 1793 O O . SER A 1 229 ? 43.805 7.931 22.530 1.00 28.03 229 SER A O 1
ATOM 1795 N N . GLY A 1 230 ? 41.992 6.713 23.171 1.00 29.84 230 GLY A N 1
ATOM 1796 C CA . GLY A 1 230 ? 41.180 7.711 23.914 1.00 29.84 230 GLY A CA 1
ATOM 1797 C C . GLY A 1 230 ? 39.808 7.901 23.245 1.00 29.84 230 GLY A C 1
ATOM 1798 O O . GLY A 1 230 ? 39.780 8.332 22.101 1.00 29.84 230 GLY A O 1
ATOM 1799 N N . LEU A 1 231 ? 38.643 7.444 23.726 1.00 27.89 231 LEU A N 1
ATOM 1800 C CA . LEU A 1 231 ? 37.974 7.382 25.043 1.00 27.89 231 LEU A CA 1
ATOM 1801 C C . LEU A 1 231 ? 37.536 8.750 25.617 1.00 27.89 231 LEU A C 1
ATOM 1803 O O . LEU A 1 231 ? 38.392 9.599 25.846 1.00 27.89 231 LEU A O 1
ATOM 1807 N N . CYS A 1 232 ? 36.224 8.838 25.922 1.00 26.33 232 CYS A N 1
ATOM 1808 C CA . CYS A 1 232 ? 35.494 9.836 26.742 1.00 26.33 232 CYS A CA 1
ATOM 1809 C C . CYS A 1 232 ? 35.236 11.206 26.055 1.00 26.33 232 CYS A C 1
ATOM 1811 O O . CYS A 1 232 ? 36.085 11.678 25.317 1.00 26.33 232 CYS A O 1
ATOM 1813 N N . ASP A 1 233 ? 34.117 11.934 26.172 1.00 26.92 233 ASP A N 1
ATOM 1814 C CA . ASP A 1 233 ? 32.975 11.931 27.094 1.00 26.92 233 ASP A CA 1
ATOM 1815 C C . ASP A 1 233 ? 31.753 12.649 26.470 1.00 26.92 233 ASP A C 1
ATOM 1817 O O . ASP A 1 233 ? 31.855 13.384 25.487 1.00 26.92 233 ASP A O 1
ATOM 1821 N N . ALA A 1 234 ? 30.593 12.425 27.087 1.00 31.86 234 ALA A N 1
ATOM 1822 C CA . ALA A 1 234 ? 29.284 13.014 26.813 1.00 31.86 234 ALA A CA 1
ATOM 1823 C C . ALA A 1 234 ? 29.147 14.490 27.244 1.00 31.86 234 ALA A C 1
ATOM 1825 O O . ALA A 1 234 ? 29.707 14.847 28.269 1.00 31.86 234 ALA A O 1
ATOM 1826 N N . VAL A 1 235 ? 28.285 15.285 26.579 1.00 31.45 235 VAL A N 1
ATOM 1827 C CA . VAL A 1 235 ? 27.508 16.395 27.193 1.00 31.45 235 VAL A CA 1
ATOM 1828 C C . VAL A 1 235 ? 26.178 16.614 26.441 1.00 31.45 235 VAL A C 1
ATOM 1830 O O . VAL A 1 235 ? 26.086 16.484 25.223 1.00 31.45 235 VAL A O 1
ATOM 1833 N N . ALA A 1 236 ? 25.146 16.912 27.231 1.00 28.95 236 ALA A N 1
ATOM 1834 C CA . ALA A 1 236 ? 23.720 17.036 26.946 1.00 28.95 236 ALA A CA 1
ATOM 1835 C C . ALA A 1 236 ? 23.258 18.333 26.218 1.00 28.95 236 ALA A C 1
ATOM 1837 O O . ALA A 1 236 ? 23.845 19.387 26.423 1.00 28.95 236 ALA A O 1
ATOM 1838 N N . GLN A 1 237 ? 22.195 18.188 25.394 1.00 33.03 237 GLN A N 1
ATOM 1839 C CA . GLN A 1 237 ? 20.909 18.946 25.228 1.00 33.03 237 GLN A CA 1
ATOM 1840 C C . GLN A 1 237 ? 20.718 20.398 25.784 1.00 33.03 237 GLN A C 1
ATOM 1842 O O . GLN A 1 237 ? 21.437 20.744 26.713 1.00 33.03 237 GLN A O 1
ATOM 1847 N N . PRO A 1 238 ? 19.670 21.213 25.404 1.00 40.41 238 PRO A N 1
ATOM 1848 C CA . PRO A 1 238 ? 18.438 20.977 24.597 1.00 40.41 238 PRO A CA 1
ATOM 1849 C C . PRO A 1 238 ? 18.060 22.181 23.636 1.00 40.41 238 PRO A C 1
ATOM 1851 O O . PRO A 1 238 ? 18.950 22.654 22.939 1.00 40.41 238 PRO A O 1
ATOM 1854 N N . PRO A 1 239 ? 16.788 22.651 23.477 1.00 41.31 239 PRO A N 1
ATOM 1855 C CA . PRO A 1 239 ? 15.941 22.450 22.291 1.00 41.31 239 PRO A CA 1
ATOM 1856 C C . PRO A 1 239 ? 15.555 23.756 21.548 1.00 41.31 239 PRO A C 1
ATOM 1858 O O . PRO A 1 239 ? 15.609 24.846 22.111 1.00 41.31 239 PRO A O 1
ATOM 1861 N N . VAL A 1 240 ? 15.041 23.662 20.315 1.00 31.31 240 VAL A N 1
ATOM 1862 C CA . VAL A 1 240 ? 14.327 24.789 19.679 1.00 31.31 240 VAL A CA 1
ATOM 1863 C C . VAL A 1 240 ? 12.945 24.334 19.230 1.00 31.31 240 VAL A C 1
ATOM 1865 O O . VAL A 1 240 ? 12.791 23.480 18.360 1.00 31.31 240 VAL A O 1
ATOM 1868 N N . ALA A 1 241 ? 11.945 24.910 19.889 1.00 31.44 241 ALA A N 1
ATOM 1869 C CA . ALA A 1 241 ? 10.542 24.833 19.538 1.00 31.44 241 ALA A CA 1
ATOM 1870 C C . ALA A 1 241 ? 10.269 25.654 18.273 1.00 31.44 241 ALA A C 1
ATOM 1872 O O . ALA A 1 241 ? 10.659 26.817 18.206 1.00 31.44 241 ALA A O 1
ATOM 1873 N N . VAL A 1 242 ? 9.517 25.091 17.329 1.00 33.19 242 VAL A N 1
ATOM 1874 C CA . VAL A 1 242 ? 8.773 25.877 16.341 1.00 33.19 242 VAL A CA 1
ATOM 1875 C C . VAL A 1 242 ? 7.366 25.297 16.256 1.00 33.19 242 VAL A C 1
ATOM 1877 O O . VAL A 1 242 ? 7.159 24.150 15.864 1.00 33.19 242 VAL A O 1
ATOM 1880 N N . LYS A 1 243 ? 6.416 26.105 16.729 1.00 31.92 243 LYS A N 1
ATOM 1881 C CA . LYS A 1 243 ? 4.989 26.010 16.427 1.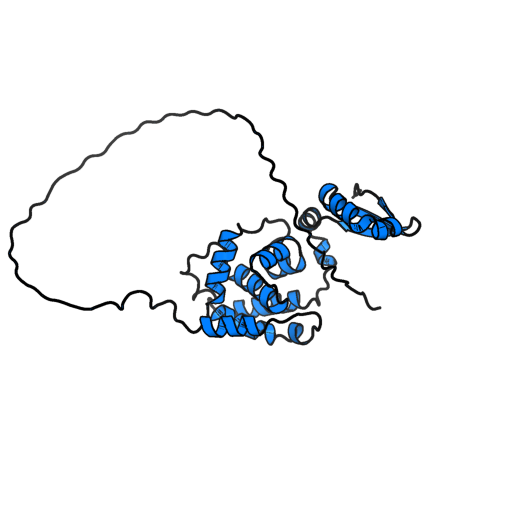00 31.92 243 LYS A CA 1
ATOM 1882 C C . LYS A 1 243 ? 4.818 26.298 14.939 1.00 31.92 243 LYS A C 1
ATOM 1884 O O . LYS A 1 243 ? 5.443 27.237 14.478 1.00 31.92 243 LYS A O 1
ATOM 1889 N N . ASP A 1 244 ? 3.948 25.567 14.255 1.00 31.05 244 ASP A N 1
ATOM 1890 C CA . ASP A 1 244 ? 2.940 26.188 13.394 1.00 31.05 244 ASP A CA 1
ATOM 1891 C C . ASP A 1 244 ? 1.863 25.174 13.013 1.00 31.05 244 ASP A C 1
ATOM 1893 O O . ASP A 1 244 ? 2.122 24.003 12.734 1.00 31.05 244 ASP A O 1
ATOM 1897 N N . GLY A 1 245 ? 0.620 25.638 13.120 1.00 39.34 245 GLY A N 1
ATOM 1898 C CA . GLY A 1 245 ? -0.582 24.853 12.927 1.00 39.34 245 GLY A CA 1
ATOM 1899 C C . GLY A 1 245 ? -0.935 24.698 11.456 1.00 39.34 245 GLY A C 1
ATOM 1900 O O . GLY A 1 245 ? -0.923 25.657 10.691 1.00 39.34 245 GLY A O 1
ATOM 1901 N N . ALA A 1 246 ? -1.355 23.492 11.092 1.00 29.48 246 ALA A N 1
ATOM 1902 C CA . ALA A 1 246 ? -2.181 23.265 9.920 1.00 29.48 246 ALA A CA 1
ATOM 1903 C C . ALA A 1 246 ? -3.239 22.219 10.277 1.00 29.48 246 ALA A C 1
ATOM 1905 O O . ALA A 1 246 ? -2.938 21.074 10.613 1.00 29.48 246 ALA A O 1
ATOM 1906 N N . SER A 1 247 ? -4.488 22.677 10.256 1.00 33.53 247 SER A N 1
ATOM 1907 C CA . SER A 1 247 ? -5.702 21.896 10.457 1.00 33.53 247 SER A CA 1
ATOM 1908 C C . SER A 1 247 ? -5.769 20.760 9.430 1.00 33.53 247 SER A C 1
ATOM 1910 O O . SER A 1 247 ? -5.846 21.015 8.230 1.00 33.53 247 SER A O 1
ATOM 1912 N N . LEU A 1 248 ? -5.722 19.508 9.893 1.00 32.41 248 LEU A N 1
ATOM 1913 C CA . LEU A 1 248 ? -5.930 18.317 9.070 1.00 32.41 248 LEU A CA 1
ATOM 1914 C C . LEU A 1 248 ? -7.230 17.645 9.510 1.00 32.41 248 LEU A C 1
ATOM 1916 O O . LEU A 1 248 ? -7.344 17.126 10.617 1.00 32.41 248 LEU A O 1
ATOM 1920 N N . GLN A 1 249 ? -8.219 17.684 8.621 1.00 29.17 249 GLN A N 1
ATOM 1921 C CA . GLN A 1 249 ? -9.477 16.953 8.747 1.00 29.17 249 GLN A CA 1
ATOM 1922 C C . GLN A 1 249 ? -9.194 15.437 8.729 1.00 29.17 249 GLN A C 1
ATOM 1924 O O . GLN A 1 249 ? -8.523 14.965 7.806 1.00 29.17 249 GLN A O 1
ATOM 1929 N N . PRO A 1 250 ? -9.691 14.647 9.696 1.00 31.23 250 PRO A N 1
ATOM 1930 C CA . PRO A 1 250 ? -9.526 13.201 9.668 1.00 31.23 250 PRO A CA 1
ATOM 1931 C C . PRO A 1 250 ? -10.515 12.565 8.680 1.00 31.23 250 PRO A C 1
ATOM 1933 O O . PRO A 1 250 ? -11.731 12.649 8.845 1.00 31.23 250 PRO A O 1
ATOM 1936 N N . VAL A 1 251 ? -9.985 11.879 7.665 1.00 32.66 251 VAL A N 1
ATOM 1937 C CA . VAL A 1 251 ? -10.753 10.966 6.807 1.00 32.66 251 VAL A CA 1
ATOM 1938 C C . VAL A 1 251 ? -11.007 9.688 7.608 1.00 32.66 251 VAL A C 1
ATOM 1940 O O . VAL A 1 251 ? -10.160 8.802 7.693 1.00 32.66 251 VAL A O 1
ATOM 1943 N N . ILE A 1 252 ? -12.168 9.621 8.257 1.00 33.16 252 ILE A N 1
ATOM 1944 C CA . ILE A 1 252 ? -12.630 8.441 8.992 1.00 33.16 252 ILE A CA 1
ATOM 1945 C C . ILE A 1 252 ? -13.189 7.440 7.974 1.00 33.16 252 ILE A C 1
ATOM 1947 O O . ILE A 1 252 ? -14.295 7.614 7.461 1.00 33.16 252 ILE A O 1
ATOM 1951 N N . GLY A 1 253 ? -12.431 6.382 7.684 1.00 29.86 253 GLY A N 1
ATOM 1952 C CA . GLY A 1 253 ? -12.942 5.208 6.976 1.00 29.86 253 GLY A CA 1
ATOM 1953 C C . GLY A 1 253 ? -13.938 4.462 7.864 1.00 29.86 253 GLY A C 1
ATOM 1954 O O . GLY A 1 253 ? -13.561 3.887 8.883 1.00 29.86 253 GLY A O 1
ATOM 1955 N N . ARG A 1 254 ? -15.226 4.503 7.509 1.00 26.84 254 ARG A N 1
ATOM 1956 C CA . ARG A 1 254 ? -16.271 3.691 8.145 1.00 26.84 254 ARG A CA 1
ATOM 1957 C C . ARG A 1 254 ? -16.246 2.290 7.539 1.00 26.84 254 ARG A C 1
ATOM 1959 O O . ARG A 1 254 ? -16.772 2.100 6.452 1.00 26.84 254 ARG A O 1
ATOM 1966 N N . TYR A 1 255 ? -15.711 1.323 8.275 1.00 29.81 255 TYR A N 1
ATOM 1967 C CA . TYR A 1 255 ? -16.009 -0.088 8.036 1.00 29.81 255 TYR A CA 1
ATOM 1968 C C . TYR A 1 255 ? -17.383 -0.391 8.644 1.00 29.81 255 TYR A C 1
ATOM 1970 O O . TYR A 1 255 ? -17.549 -0.408 9.867 1.00 29.81 255 TYR A O 1
ATOM 1978 N N . VAL A 1 256 ? -18.395 -0.557 7.793 1.00 27.92 256 VAL A N 1
ATOM 1979 C CA . VAL A 1 256 ? -19.727 -1.016 8.202 1.00 27.92 256 VAL A CA 1
ATOM 1980 C C . VAL A 1 256 ? -19.741 -2.532 8.066 1.00 27.92 256 VAL A C 1
ATOM 1982 O O . VAL A 1 256 ? -19.846 -3.062 6.965 1.00 27.92 256 VAL A O 1
ATOM 1985 N N . ALA A 1 257 ? -19.641 -3.234 9.194 1.00 27.56 257 ALA A N 1
ATOM 1986 C CA . ALA A 1 257 ? -19.912 -4.664 9.244 1.00 27.56 257 ALA A CA 1
ATOM 1987 C C . ALA A 1 257 ? -21.401 -4.893 8.934 1.00 27.56 257 ALA A C 1
ATOM 1989 O O . ALA A 1 257 ? -22.268 -4.592 9.760 1.00 27.56 257 ALA A O 1
ATOM 1990 N N . SER A 1 258 ? -21.695 -5.380 7.729 1.00 29.36 258 SER A N 1
ATOM 1991 C CA . SER A 1 258 ? -23.025 -5.885 7.385 1.00 29.36 258 SER A CA 1
ATOM 1992 C C . SER A 1 258 ? -23.153 -7.317 7.900 1.00 29.36 258 SER A C 1
ATOM 1994 O O . SER A 1 258 ? -22.241 -8.123 7.724 1.00 29.36 258 SER A O 1
ATOM 1996 N N . ARG A 1 259 ? -24.252 -7.561 8.618 1.00 31.44 259 ARG A N 1
ATOM 1997 C CA . ARG A 1 259 ? -24.655 -8.861 9.166 1.00 31.44 259 ARG A CA 1
ATOM 1998 C C . ARG A 1 259 ? -25.081 -9.830 8.075 1.00 31.44 259 ARG A C 1
ATOM 2000 O O . ARG A 1 259 ? -25.597 -9.338 7.048 1.00 31.44 259 ARG A O 1
#

Organism: NCBI:txid288768